Protein AF-A0A0D0IHZ1-F1 (afdb_monomer)

Nearest PDB structures (foldseek):
  3wo7-assembly1_A  TM=7.839E-01  e=5.180E-06  Halalkalibacterium halodurans C-125
  4ilo-assembly1_A  TM=3.227E-01  e=3.404E+00  Chlamydia trachomatis L2/434/Bu
  3na7-assembly1_A  TM=3.792E-01  e=9.942E+00  Helicobacter pylori NCTC 11638

Solvent-accessible surface area (backbone atoms only — not comparable to full-atom values): 12740 Å² total; per-residue (Å²): 132,55,75,67,54,62,72,37,42,68,56,29,36,50,46,32,44,46,31,49,51,37,34,50,52,43,36,72,76,70,42,56,80,43,33,22,63,38,53,53,51,10,51,52,47,36,50,50,53,52,52,60,71,39,43,69,56,52,54,53,31,52,55,35,52,51,49,51,62,72,44,45,69,61,51,47,52,56,51,60,77,48,60,92,60,80,50,69,67,54,52,52,51,50,50,51,52,53,52,48,50,31,56,76,67,74,35,56,86,65,46,76,53,46,62,58,68,59,45,50,61,53,52,50,27,48,49,52,49,55,51,33,18,60,68,76,36,58,52,94,57,70,38,40,63,68,56,21,53,25,52,62,64,10,35,49,96,82,21,51,34,66,42,25,38,54,56,16,58,75,68,68,34,61,57,37,36,49,51,48,50,51,50,45,51,50,51,41,50,54,50,51,52,50,51,48,57,65,66,66,61,89,61,51,80,71,49,65,71,33,73,66,44,48,52,52,57,51,45,66,64,49,50,51,56,56,45,60,54,44,43,54,76,39,32,64,75,111

pLDDT: mean 87.17, std 7.8, range [54.22, 97.38]

Structure (mmCIF, N/CA/C/O backbone):
data_AF-A0A0D0IHZ1-F1
#
_entry.id   AF-A0A0D0IHZ1-F1
#
loop_
_atom_site.group_PDB
_atom_site.id
_atom_site.type_symbol
_atom_site.label_atom_id
_atom_site.label_alt_id
_atom_site.label_comp_id
_atom_site.label_asym_id
_atom_site.label_entity_id
_atom_site.l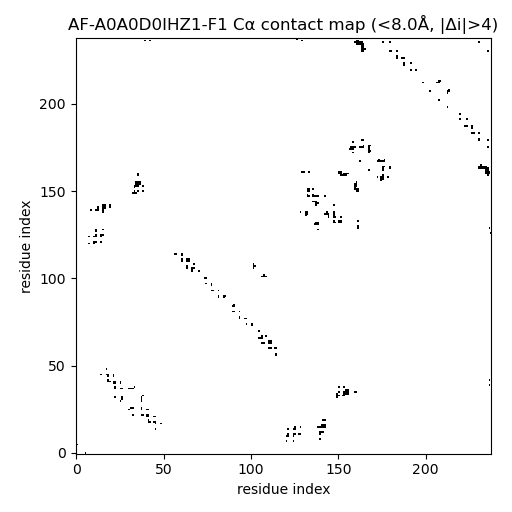abel_seq_id
_atom_site.pdbx_PDB_ins_code
_atom_site.Cartn_x
_atom_site.Cartn_y
_atom_site.Cartn_z
_atom_site.occupancy
_atom_site.B_iso_or_equiv
_atom_site.auth_seq_id
_atom_site.auth_comp_id
_atom_site.auth_asym_id
_atom_site.auth_atom_id
_atom_site.pdbx_PDB_model_num
ATOM 1 N N . MET A 1 1 ? 15.868 -17.714 3.503 1.00 57.38 1 MET A N 1
ATOM 2 C CA . MET A 1 1 ? 14.499 -17.159 3.462 1.00 57.38 1 MET A CA 1
ATOM 3 C C . MET A 1 1 ? 14.095 -16.811 4.876 1.00 57.38 1 MET A C 1
ATOM 5 O O . MET A 1 1 ? 14.183 -17.671 5.746 1.00 57.38 1 MET A O 1
ATOM 9 N N . ASN A 1 2 ? 13.725 -15.557 5.119 1.00 77.50 2 ASN A N 1
ATOM 10 C CA . ASN A 1 2 ? 13.264 -15.124 6.441 1.00 77.50 2 ASN A CA 1
ATOM 11 C C . ASN A 1 2 ? 11.831 -15.626 6.690 1.00 77.50 2 ASN A C 1
ATOM 13 O O . ASN A 1 2 ? 11.073 -15.797 5.740 1.00 77.50 2 ASN A O 1
ATOM 17 N N . PHE A 1 3 ? 11.427 -15.810 7.953 1.00 78.75 3 PHE A N 1
ATOM 18 C CA . PHE A 1 3 ? 10.080 -16.275 8.343 1.00 78.75 3 PHE A CA 1
ATOM 19 C C . PHE A 1 3 ? 8.936 -15.542 7.610 1.00 78.75 3 PHE A C 1
ATOM 21 O O . PHE A 1 3 ? 7.988 -16.162 7.128 1.00 78.75 3 PHE A O 1
ATOM 28 N N . PHE A 1 4 ? 9.068 -14.222 7.449 1.00 75.50 4 PHE A N 1
ATOM 29 C CA . PHE A 1 4 ? 8.122 -13.396 6.697 1.00 75.50 4 PHE A CA 1
ATOM 30 C C . PHE A 1 4 ? 8.073 -13.722 5.197 1.00 75.50 4 PHE A C 1
ATOM 32 O O . PHE A 1 4 ? 6.997 -13.702 4.609 1.00 75.50 4 PHE A O 1
ATOM 39 N N . GLU A 1 5 ? 9.204 -14.046 4.567 1.00 75.44 5 GLU A N 1
ATOM 40 C CA . GLU A 1 5 ? 9.231 -14.425 3.149 1.00 75.44 5 GLU A CA 1
ATOM 41 C C . GLU A 1 5 ? 8.547 -15.770 2.911 1.00 75.44 5 GLU A C 1
ATOM 43 O O . GLU A 1 5 ? 7.882 -15.935 1.891 1.00 75.44 5 GLU A O 1
ATOM 48 N N . THR A 1 6 ? 8.673 -16.703 3.857 1.00 82.50 6 THR A N 1
ATOM 49 C CA . THR A 1 6 ? 8.018 -18.015 3.788 1.00 82.50 6 THR A CA 1
ATOM 50 C C . THR A 1 6 ? 6.499 -17.881 3.888 1.00 82.50 6 THR A C 1
ATOM 52 O O . THR A 1 6 ? 5.778 -18.479 3.096 1.0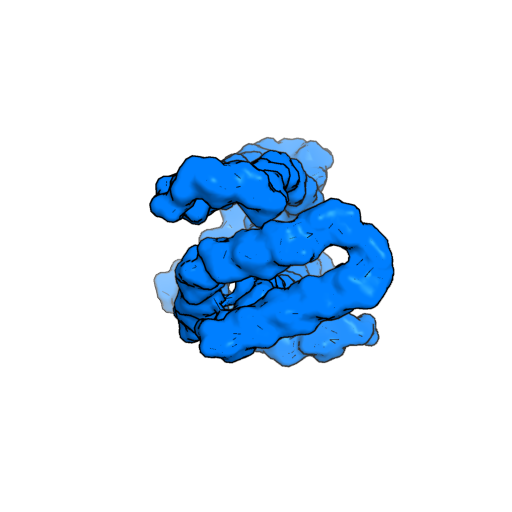0 82.50 6 THR A O 1
ATOM 55 N N . ILE A 1 7 ? 6.000 -17.043 4.806 1.00 88.12 7 ILE A N 1
ATOM 56 C CA . ILE A 1 7 ? 4.558 -16.766 4.940 1.00 88.12 7 ILE A CA 1
ATOM 57 C C . ILE A 1 7 ? 3.994 -16.086 3.691 1.00 88.12 7 ILE A C 1
ATOM 59 O O . ILE A 1 7 ? 2.888 -16.402 3.255 1.00 88.12 7 ILE A O 1
ATOM 63 N N . LEU A 1 8 ? 4.743 -15.147 3.112 1.00 89.62 8 LEU A N 1
ATOM 64 C CA . LEU A 1 8 ? 4.303 -14.407 1.931 1.00 89.62 8 LEU A CA 1
ATOM 65 C C . LEU A 1 8 ? 4.504 -15.185 0.628 1.00 89.62 8 LEU A C 1
ATOM 67 O O . LEU A 1 8 ? 4.039 -14.723 -0.408 1.00 89.62 8 LEU A O 1
ATOM 71 N N . TRP A 1 9 ? 5.166 -16.345 0.646 1.00 89.88 9 TRP A N 1
ATOM 72 C CA . TRP A 1 9 ? 5.517 -17.086 -0.566 1.00 89.88 9 TRP A CA 1
ATOM 73 C C . TRP A 1 9 ? 4.310 -17.383 -1.479 1.00 89.88 9 TRP A C 1
ATOM 75 O O . TRP A 1 9 ? 4.376 -17.009 -2.653 1.00 89.88 9 TRP A O 1
ATOM 85 N N . PRO A 1 10 ? 3.173 -17.928 -0.987 1.00 91.81 10 PRO A N 1
ATOM 86 C CA . PRO A 1 10 ? 2.022 -18.202 -1.852 1.00 91.81 10 PRO A CA 1
ATOM 87 C C . PRO A 1 10 ? 1.423 -16.920 -2.436 1.00 91.81 10 PRO A C 1
ATOM 89 O O . PRO A 1 10 ? 0.993 -16.875 -3.586 1.00 91.81 10 PRO A O 1
ATOM 92 N N . LEU A 1 11 ? 1.416 -15.852 -1.637 1.00 92.06 11 LEU A N 1
ATOM 93 C CA . LEU A 1 11 ? 0.847 -14.575 -2.033 1.00 92.06 11 LEU A CA 1
ATOM 94 C C . LEU A 1 11 ? 1.717 -13.859 -3.065 1.00 92.06 11 LEU A C 1
ATOM 96 O O . LEU A 1 11 ? 1.197 -13.290 -4.018 1.00 92.06 11 LEU A O 1
ATOM 100 N N . ARG A 1 12 ? 3.039 -13.932 -2.910 1.00 92.06 12 ARG A N 1
ATOM 101 C CA . ARG A 1 12 ? 4.008 -13.431 -3.885 1.00 92.06 12 ARG A CA 1
ATOM 102 C C . ARG A 1 12 ? 3.888 -14.156 -5.212 1.00 92.06 12 ARG A C 1
ATOM 104 O O . ARG A 1 12 ? 3.868 -13.494 -6.241 1.00 92.06 12 ARG A O 1
ATOM 111 N N . TRP A 1 13 ? 3.737 -15.478 -5.187 1.00 93.88 13 TRP A N 1
ATOM 112 C CA . TRP A 1 13 ? 3.522 -16.251 -6.405 1.00 93.88 13 TRP A CA 1
ATOM 113 C C . TRP A 1 13 ? 2.240 -15.804 -7.122 1.00 93.88 13 TRP A C 1
ATOM 115 O O . TRP A 1 13 ? 2.280 -15.516 -8.314 1.00 93.88 13 TRP A O 1
ATOM 125 N N . LEU A 1 14 ? 1.130 -15.633 -6.392 1.00 94.12 14 LEU A N 1
ATOM 126 C CA . LEU A 1 14 ? -0.122 -15.113 -6.959 1.00 94.12 14 LEU A CA 1
ATOM 127 C C . LEU A 1 14 ? 0.027 -13.697 -7.530 1.00 94.12 14 LEU A C 1
ATOM 129 O O . LEU A 1 14 ? -0.483 -13.417 -8.612 1.00 94.12 14 LEU A O 1
ATOM 133 N N . VAL A 1 15 ? 0.722 -12.810 -6.815 1.00 94.31 15 VAL A N 1
ATOM 134 C CA . VAL A 1 15 ? 0.988 -11.442 -7.277 1.00 94.31 15 VAL A CA 1
ATOM 135 C C . VAL A 1 15 ? 1.805 -11.454 -8.567 1.00 94.31 15 VAL A C 1
ATOM 137 O O . VAL A 1 15 ? 1.440 -10.746 -9.501 1.00 94.31 15 VAL A O 1
ATOM 140 N N . GLU A 1 16 ? 2.855 -12.274 -8.653 1.00 94.69 16 GLU A N 1
ATOM 141 C CA . GLU A 1 16 ? 3.646 -12.429 -9.879 1.00 94.69 16 GLU A CA 1
ATOM 142 C C . GLU A 1 16 ? 2.801 -12.969 -11.031 1.00 94.69 16 GLU A C 1
ATOM 144 O O . GLU A 1 16 ? 2.868 -12.427 -12.130 1.00 94.69 16 GLU A O 1
ATOM 149 N N . VAL A 1 17 ? 1.969 -13.986 -10.786 1.00 95.62 17 VAL A N 1
ATOM 150 C CA . VAL A 1 17 ? 1.083 -14.548 -11.814 1.00 95.62 17 VAL A CA 1
ATOM 151 C C . VAL A 1 17 ? 0.152 -13.477 -12.367 1.00 95.62 17 VAL A C 1
ATOM 153 O O . VAL A 1 17 ? 0.117 -13.260 -13.573 1.00 95.62 17 VAL A O 1
ATOM 156 N N . VAL A 1 18 ? -0.574 -12.771 -11.501 1.00 95.62 18 VAL A N 1
ATOM 157 C CA . VAL A 1 18 ? -1.524 -11.742 -11.942 1.00 95.62 18 VAL A CA 1
ATOM 158 C C . VAL A 1 18 ? -0.802 -10.592 -12.648 1.00 95.62 18 VAL A C 1
ATOM 160 O O . VAL A 1 18 ? -1.278 -10.126 -13.681 1.00 95.62 18 VAL A O 1
ATOM 163 N N . LEU A 1 19 ? 0.347 -10.152 -12.128 1.00 95.56 19 LEU A N 1
ATOM 164 C CA . LEU A 1 19 ? 1.132 -9.071 -12.724 1.00 95.56 19 LEU A CA 1
ATOM 165 C C . LEU A 1 19 ? 1.622 -9.436 -14.133 1.00 95.56 19 LEU A C 1
ATOM 167 O O . LEU A 1 19 ? 1.450 -8.649 -15.061 1.00 95.56 19 LEU A O 1
ATOM 171 N N . VAL A 1 20 ? 2.196 -10.631 -14.298 1.00 95.25 20 VAL A N 1
ATOM 172 C CA . VAL A 1 20 ? 2.722 -11.098 -15.588 1.00 95.25 20 VAL A CA 1
ATOM 173 C C . VAL A 1 20 ? 1.596 -11.377 -16.578 1.00 95.25 20 VAL A C 1
ATOM 175 O O . VAL A 1 20 ? 1.746 -11.048 -17.747 1.00 95.25 20 VAL A O 1
ATOM 178 N N . LEU A 1 21 ? 0.452 -11.908 -16.138 1.00 96.44 21 LEU A N 1
ATOM 179 C CA . LEU A 1 21 ? -0.705 -12.107 -17.018 1.00 96.44 21 LEU A CA 1
ATOM 180 C C . LEU A 1 21 ? -1.226 -10.784 -17.586 1.00 96.44 21 LEU A C 1
ATOM 182 O O . LEU A 1 21 ? -1.525 -10.710 -18.776 1.00 96.44 21 LEU A O 1
ATOM 186 N N . TRP A 1 22 ? -1.306 -9.731 -16.767 1.00 97.38 22 TRP A N 1
ATOM 187 C CA . TRP A 1 22 ? -1.665 -8.405 -17.270 1.00 97.38 22 TRP A CA 1
ATOM 188 C C . TRP A 1 22 ? -0.610 -7.851 -18.226 1.00 97.38 22 TRP A C 1
ATOM 190 O O . TRP A 1 22 ? -0.970 -7.327 -19.277 1.00 97.38 22 TRP A O 1
ATOM 200 N N . HIS A 1 23 ? 0.677 -8.013 -17.911 1.00 96.62 23 HIS A N 1
ATOM 201 C CA . HIS A 1 23 ? 1.763 -7.578 -18.795 1.00 96.62 23 HIS A CA 1
ATOM 202 C C . HIS A 1 23 ? 1.718 -8.299 -20.148 1.00 96.62 23 HIS A C 1
ATOM 204 O O . HIS A 1 23 ? 1.771 -7.659 -21.196 1.00 96.62 23 HIS A O 1
ATOM 210 N N . GLN A 1 24 ? 1.504 -9.614 -20.142 1.00 95.38 24 GLN A N 1
ATOM 211 C CA . GLN A 1 24 ? 1.312 -10.423 -21.346 1.00 95.38 24 GLN A CA 1
ATOM 212 C C . GLN A 1 24 ? 0.075 -9.996 -22.137 1.00 95.38 24 GLN A C 1
ATOM 214 O O . GLN A 1 24 ? 0.127 -9.916 -23.359 1.00 95.38 24 GLN A O 1
ATOM 219 N N . LEU A 1 25 ? -1.029 -9.679 -21.461 1.00 96.69 25 LEU A N 1
ATOM 220 C CA . LEU A 1 25 ? -2.236 -9.183 -22.118 1.00 96.69 25 LEU A CA 1
ATOM 221 C C . LEU A 1 25 ? -1.973 -7.844 -22.817 1.00 96.69 25 LEU A C 1
ATOM 223 O O . LEU A 1 25 ? -2.365 -7.669 -23.969 1.00 96.69 25 LEU A O 1
ATOM 227 N N . PHE A 1 26 ? -1.288 -6.913 -22.151 1.00 96.62 26 PHE A N 1
ATOM 228 C CA . PHE A 1 26 ? -0.970 -5.605 -22.723 1.00 96.62 26 PHE A CA 1
ATOM 229 C C . PHE A 1 26 ? 0.045 -5.689 -23.869 1.00 96.62 26 PHE A C 1
ATOM 231 O O . PHE A 1 26 ? -0.097 -5.005 -24.882 1.00 96.62 26 PHE A O 1
ATOM 238 N N . THR A 1 27 ? 1.034 -6.571 -23.765 1.00 94.75 27 THR A N 1
ATOM 239 C CA . THR A 1 27 ? 1.987 -6.805 -24.859 1.00 94.75 27 THR A CA 1
ATOM 240 C C . THR A 1 27 ? 1.332 -7.521 -26.041 1.00 94.75 27 THR A C 1
ATOM 242 O O . THR A 1 27 ? 1.591 -7.161 -27.187 1.00 94.75 27 THR A O 1
ATOM 245 N N . ALA A 1 28 ? 0.391 -8.441 -25.796 1.00 95.19 28 ALA A N 1
ATOM 246 C CA . ALA A 1 28 ? -0.378 -9.114 -26.845 1.00 95.19 28 ALA A CA 1
ATOM 247 C C . ALA A 1 28 ? -1.271 -8.161 -27.661 1.00 95.19 28 ALA A C 1
ATOM 249 O O . ALA A 1 28 ? -1.508 -8.416 -28.840 1.00 95.19 28 ALA A O 1
ATOM 250 N N . ILE A 1 29 ? -1.739 -7.053 -27.072 1.00 94.94 29 ILE A N 1
ATOM 251 C CA . ILE A 1 29 ? -2.483 -6.004 -27.799 1.00 94.94 29 ILE A CA 1
ATOM 252 C C . ILE A 1 29 ? -1.568 -4.958 -28.467 1.00 94.94 29 ILE A C 1
ATOM 254 O O . ILE A 1 29 ? -2.066 -3.961 -28.988 1.00 94.94 29 ILE A O 1
ATOM 258 N N . GLY A 1 30 ? -0.247 -5.174 -28.467 1.00 93.50 30 GLY A N 1
ATOM 259 C CA . GLY A 1 30 ? 0.729 -4.364 -29.202 1.00 93.50 30 GLY A CA 1
ATOM 260 C C . GLY A 1 30 ? 1.472 -3.307 -28.381 1.00 93.50 30 GLY A C 1
ATOM 261 O O . GLY A 1 30 ? 2.117 -2.441 -28.968 1.00 93.50 30 GLY A O 1
ATOM 262 N N . MET A 1 31 ? 1.394 -3.339 -27.046 1.00 94.81 31 MET A N 1
ATOM 263 C CA . MET A 1 31 ? 2.202 -2.444 -26.209 1.00 94.81 31 MET A CA 1
ATOM 264 C C . MET A 1 31 ? 3.657 -2.916 -26.107 1.00 94.81 31 MET A C 1
ATOM 266 O O . MET A 1 31 ? 3.938 -4.113 -26.114 1.00 94.81 31 MET A O 1
ATOM 270 N N . ASP A 1 32 ? 4.580 -1.965 -25.952 1.00 92.38 32 ASP A N 1
ATOM 271 C CA . ASP A 1 32 ? 6.004 -2.251 -25.767 1.00 92.38 32 ASP A CA 1
ATOM 272 C C . ASP A 1 32 ? 6.249 -3.089 -24.501 1.00 92.38 32 ASP A C 1
ATOM 274 O O . ASP A 1 32 ? 5.768 -2.758 -23.411 1.00 92.38 32 ASP A O 1
ATOM 278 N N . THR A 1 33 ? 7.022 -4.167 -24.632 1.00 88.81 33 THR A N 1
ATOM 279 C CA . THR A 1 33 ? 7.338 -5.085 -23.533 1.00 88.81 33 THR A CA 1
ATOM 280 C C . THR A 1 33 ? 8.158 -4.397 -22.450 1.00 88.81 33 THR A C 1
ATOM 282 O O . THR A 1 33 ? 7.925 -4.672 -21.272 1.00 88.81 33 THR A O 1
ATOM 285 N N . ALA A 1 34 ? 9.067 -3.490 -22.821 1.00 89.81 34 ALA A N 1
ATOM 286 C CA . ALA A 1 34 ? 9.876 -2.677 -21.906 1.00 89.81 34 ALA A CA 1
ATOM 287 C C . ALA A 1 34 ? 9.215 -1.334 -21.542 1.00 89.81 34 ALA A C 1
ATOM 289 O O . ALA A 1 34 ? 9.760 -0.548 -20.764 1.00 89.81 34 ALA A O 1
ATOM 290 N N . GLY A 1 35 ? 8.015 -1.070 -22.061 1.00 91.94 35 GLY A N 1
ATOM 291 C CA . GLY A 1 35 ? 7.327 0.197 -21.876 1.00 91.94 35 GLY A CA 1
ATOM 292 C C . GLY A 1 35 ? 6.890 0.403 -20.426 1.00 91.94 35 GLY A C 1
ATOM 293 O O . GLY A 1 35 ? 6.214 -0.442 -19.834 1.00 91.94 35 GLY A O 1
ATOM 294 N N . GLY A 1 36 ? 7.191 1.573 -19.852 1.00 92.00 36 GLY A N 1
ATOM 295 C CA . GLY A 1 36 ? 6.715 1.915 -18.506 1.00 92.00 36 GLY A CA 1
ATOM 296 C C . GLY A 1 36 ? 5.194 1.955 -18.399 1.00 92.00 36 GLY A C 1
ATOM 297 O O . GLY A 1 36 ? 4.647 1.553 -17.376 1.00 92.00 36 GLY A O 1
ATOM 298 N N . ALA A 1 37 ? 4.496 2.345 -19.468 1.00 93.69 37 ALA A N 1
ATOM 299 C CA . ALA A 1 37 ? 3.035 2.298 -19.517 1.00 93.69 37 ALA A CA 1
ATOM 300 C C . ALA A 1 37 ? 2.499 0.865 -19.357 1.00 93.69 37 ALA A C 1
ATOM 302 O O . ALA A 1 37 ? 1.546 0.653 -18.612 1.00 93.69 37 ALA A O 1
ATOM 303 N N . THR A 1 38 ? 3.137 -0.120 -19.993 1.00 95.75 38 THR A N 1
ATOM 304 C CA . THR A 1 38 ? 2.769 -1.541 -19.907 1.00 95.75 38 THR A CA 1
ATOM 305 C C . THR A 1 38 ? 2.883 -2.045 -18.472 1.00 95.75 38 THR A C 1
ATOM 307 O O . THR A 1 38 ? 1.946 -2.643 -17.940 1.00 95.75 38 THR A O 1
ATOM 310 N N . TRP A 1 39 ? 3.992 -1.737 -17.796 1.00 95.31 39 TRP A N 1
ATOM 311 C CA . TRP A 1 39 ? 4.199 -2.108 -16.394 1.00 95.31 39 TRP A CA 1
ATOM 312 C C . TRP A 1 39 ? 3.243 -1.389 -15.438 1.00 95.31 39 TRP A C 1
ATOM 314 O O . TRP A 1 39 ? 2.653 -2.036 -14.574 1.00 95.31 39 TRP A O 1
ATOM 324 N N . VAL A 1 40 ? 3.016 -0.085 -15.619 1.00 94.31 40 VAL A N 1
ATOM 325 C CA . VAL A 1 40 ? 2.065 0.684 -14.797 1.00 94.31 40 VAL A CA 1
ATOM 326 C C . VAL A 1 40 ? 0.639 0.158 -14.958 1.00 94.31 40 VAL A C 1
ATOM 328 O O . VAL A 1 40 ? -0.043 -0.074 -13.959 1.00 94.31 40 VAL A O 1
ATOM 331 N N . LEU A 1 41 ? 0.192 -0.107 -16.188 1.00 95.44 41 LEU A N 1
ATOM 332 C CA . LEU A 1 41 ? -1.123 -0.701 -16.434 1.00 95.44 41 LEU A CA 1
ATOM 333 C C . LEU A 1 41 ? -1.231 -2.113 -15.850 1.00 95.44 41 LEU A C 1
ATOM 335 O O . LEU A 1 41 ? -2.282 -2.468 -15.318 1.00 95.44 41 LEU A O 1
ATOM 339 N N . SER A 1 42 ? -0.148 -2.891 -15.866 1.00 96.06 42 SER A N 1
ATOM 340 C CA . SER A 1 42 ? -0.115 -4.222 -15.244 1.00 96.06 42 SER A CA 1
ATOM 341 C C . SER A 1 42 ? -0.285 -4.156 -13.727 1.00 96.06 42 SER A C 1
ATOM 343 O O . SER A 1 42 ? -1.043 -4.937 -13.147 1.00 96.06 42 SER A O 1
ATOM 345 N N . ILE A 1 43 ? 0.357 -3.182 -13.078 1.00 94.38 43 ILE A N 1
ATOM 346 C CA . ILE A 1 43 ? 0.204 -2.929 -11.640 1.00 94.38 43 ILE A CA 1
ATOM 347 C C . ILE A 1 43 ? -1.225 -2.460 -11.329 1.00 94.38 43 ILE A C 1
ATOM 349 O O . ILE A 1 43 ? -1.840 -2.957 -10.384 1.00 94.38 43 ILE A O 1
ATOM 353 N N . ILE A 1 44 ? -1.801 -1.573 -12.147 1.00 95.19 44 ILE A N 1
ATOM 354 C CA . ILE A 1 44 ? -3.208 -1.158 -12.015 1.00 95.19 44 ILE A CA 1
ATOM 355 C C . ILE A 1 44 ? -4.147 -2.366 -12.166 1.00 95.19 44 ILE A C 1
ATOM 357 O O . ILE A 1 44 ? -5.065 -2.534 -11.361 1.00 95.19 44 ILE A O 1
ATOM 361 N N . GLY A 1 45 ? -3.898 -3.244 -13.139 1.00 96.50 45 GLY A N 1
ATOM 362 C CA . GLY A 1 45 ? -4.651 -4.482 -13.342 1.00 96.50 45 GLY A CA 1
ATOM 363 C C . GLY A 1 45 ? -4.597 -5.407 -12.123 1.00 96.50 45 GLY A C 1
ATOM 364 O O . GLY A 1 45 ? -5.634 -5.890 -11.660 1.00 96.50 45 GLY A O 1
ATOM 365 N N . LEU A 1 46 ? -3.412 -5.590 -11.533 1.00 95.06 46 LEU A N 1
ATOM 366 C CA . LEU A 1 46 ? -3.248 -6.314 -10.270 1.00 95.06 46 LEU A CA 1
ATOM 367 C C . LEU A 1 46 ? -4.087 -5.685 -9.148 1.00 95.06 46 LEU A C 1
ATOM 369 O O . LEU A 1 46 ? -4.793 -6.402 -8.433 1.00 95.06 46 LEU A O 1
ATOM 373 N N . VAL A 1 47 ? -4.051 -4.356 -9.003 1.00 93.38 47 VAL A N 1
ATOM 374 C CA . VAL A 1 47 ? -4.855 -3.643 -7.998 1.00 93.38 47 VAL A CA 1
ATOM 375 C C . VAL A 1 47 ? -6.347 -3.889 -8.220 1.00 93.38 47 VAL A C 1
ATOM 377 O O . VAL A 1 47 ? -7.055 -4.164 -7.251 1.00 93.38 47 VAL A O 1
ATOM 380 N N . ILE A 1 48 ? -6.833 -3.851 -9.463 1.00 95.50 48 ILE A N 1
ATOM 381 C CA . ILE A 1 48 ? -8.242 -4.124 -9.792 1.00 95.50 48 ILE A CA 1
ATOM 382 C C . ILE A 1 48 ? -8.630 -5.554 -9.400 1.00 95.50 48 ILE A C 1
ATOM 384 O O . ILE A 1 48 ? -9.668 -5.743 -8.759 1.00 95.50 48 ILE A O 1
ATOM 388 N N . VAL A 1 49 ? -7.802 -6.551 -9.722 1.00 95.50 49 VAL A N 1
ATOM 389 C CA . VAL A 1 49 ? -8.054 -7.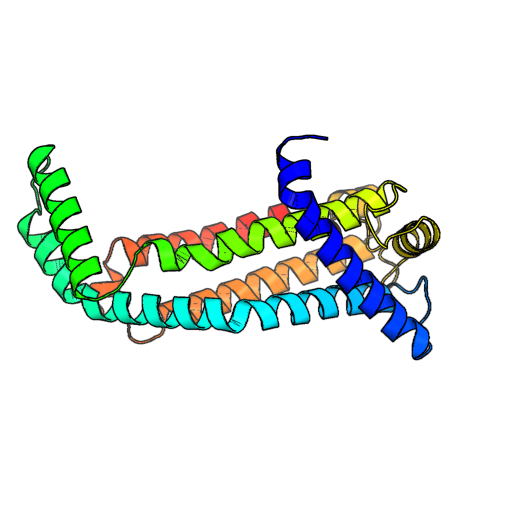961 -9.370 1.00 95.50 49 VAL A CA 1
ATOM 390 C C . VAL A 1 49 ? -8.125 -8.136 -7.854 1.00 95.50 49 VAL A C 1
ATOM 392 O O . VAL A 1 49 ? -9.101 -8.685 -7.336 1.00 95.50 49 VAL A O 1
ATOM 395 N N . VAL A 1 50 ? -7.138 -7.605 -7.128 1.00 91.88 50 VAL A N 1
ATOM 396 C CA . VAL A 1 50 ? -7.100 -7.668 -5.661 1.00 91.88 50 VAL A CA 1
ATOM 397 C C . VAL A 1 50 ? -8.318 -6.973 -5.058 1.00 91.88 50 VAL A C 1
ATOM 399 O O . VAL A 1 50 ? -9.006 -7.548 -4.215 1.00 91.88 50 VAL A O 1
ATOM 402 N N . ARG A 1 51 ? -8.627 -5.747 -5.495 1.00 90.44 51 ARG A N 1
ATOM 403 C CA . ARG A 1 51 ? -9.772 -4.985 -4.979 1.00 90.44 51 ARG A CA 1
ATOM 404 C C . ARG A 1 51 ? -11.082 -5.713 -5.232 1.00 90.44 51 ARG A C 1
ATOM 406 O O . ARG A 1 51 ? -11.895 -5.781 -4.315 1.00 90.44 51 ARG A O 1
ATOM 413 N N . SER A 1 52 ? -11.247 -6.301 -6.413 1.00 94.81 52 SER A N 1
ATOM 414 C CA . SER A 1 52 ? -12.432 -7.083 -6.774 1.00 94.81 52 SER A CA 1
ATOM 415 C C . SER A 1 52 ? -12.594 -8.311 -5.877 1.00 94.81 52 SER A C 1
ATOM 417 O O . SER A 1 52 ? -13.677 -8.541 -5.338 1.00 94.81 52 SER A O 1
ATOM 419 N N . ALA A 1 53 ? -11.507 -9.043 -5.620 1.00 92.44 53 ALA A N 1
ATOM 420 C CA . ALA A 1 53 ? -11.513 -10.187 -4.708 1.00 92.44 53 ALA A CA 1
ATOM 421 C C . ALA A 1 53 ? -11.836 -9.795 -3.251 1.00 92.44 53 ALA A C 1
ATOM 423 O O . ALA A 1 53 ? -12.437 -10.577 -2.511 1.00 92.44 53 ALA A O 1
ATOM 424 N N . LEU A 1 54 ? -11.476 -8.575 -2.835 1.00 90.88 54 LEU A N 1
ATOM 425 C CA . LEU A 1 54 ? -11.735 -8.063 -1.487 1.00 90.88 54 LEU A CA 1
ATOM 426 C C . LEU A 1 54 ? -13.125 -7.434 -1.303 1.00 90.88 54 LEU A C 1
ATOM 428 O O . LEU A 1 54 ? -13.533 -7.251 -0.155 1.00 90.88 54 LEU A O 1
ATOM 432 N N . ILE A 1 55 ? -13.895 -7.180 -2.371 1.00 92.44 55 ILE A N 1
ATOM 433 C CA . ILE A 1 55 ? -15.273 -6.648 -2.296 1.00 92.44 55 ILE A CA 1
ATOM 434 C C . ILE A 1 55 ? -16.137 -7.353 -1.232 1.00 92.44 55 ILE A C 1
ATOM 436 O O . ILE A 1 55 ? -16.693 -6.650 -0.382 1.00 92.44 55 ILE A O 1
ATOM 440 N N . PRO A 1 56 ? -16.269 -8.698 -1.188 1.00 91.38 56 PRO A N 1
ATOM 441 C CA . PRO A 1 56 ? -17.107 -9.357 -0.182 1.00 91.38 56 PRO A CA 1
ATOM 442 C C . PRO A 1 56 ? -16.644 -9.077 1.254 1.00 91.38 56 PRO A C 1
ATOM 444 O O . PRO A 1 56 ? -17.473 -8.926 2.158 1.00 91.38 56 PRO A O 1
ATOM 447 N N . VAL A 1 57 ? -15.331 -8.968 1.473 1.00 90.62 57 VAL A N 1
ATOM 448 C CA . VAL A 1 57 ? -14.753 -8.623 2.777 1.00 90.62 57 VAL A CA 1
ATOM 449 C C . VAL A 1 57 ? -15.068 -7.171 3.127 1.00 90.62 57 VAL A C 1
ATOM 451 O O . VAL A 1 57 ? -15.560 -6.905 4.225 1.00 90.62 57 VAL A O 1
ATOM 454 N N . THR A 1 58 ? -14.870 -6.240 2.193 1.00 88.12 58 THR A N 1
ATOM 455 C CA . THR A 1 58 ? -15.189 -4.818 2.375 1.00 88.12 58 THR A CA 1
ATOM 456 C C . THR A 1 58 ? -16.679 -4.605 2.650 1.00 88.12 58 THR A C 1
ATOM 458 O O . THR A 1 58 ? -17.038 -3.848 3.548 1.00 88.12 58 THR A O 1
ATOM 461 N N . VAL A 1 59 ? -17.574 -5.330 1.974 1.00 89.75 59 VAL A N 1
ATOM 462 C CA . VAL A 1 59 ? -19.022 -5.272 2.245 1.00 89.75 59 VAL A CA 1
ATOM 463 C C . VAL A 1 59 ? -19.340 -5.737 3.670 1.00 89.75 59 VAL A C 1
ATOM 465 O O . VAL A 1 59 ? -20.128 -5.093 4.370 1.00 89.75 59 VAL A O 1
ATOM 468 N N . ARG A 1 60 ? -18.724 -6.832 4.140 1.00 87.88 60 ARG A N 1
ATOM 469 C CA . ARG A 1 60 ? -18.880 -7.298 5.532 1.00 87.88 60 ARG A CA 1
ATOM 470 C C . ARG A 1 60 ? -18.344 -6.272 6.531 1.00 87.88 60 ARG A C 1
ATOM 472 O O . ARG A 1 60 ? -19.001 -6.014 7.541 1.00 87.88 60 ARG A O 1
ATOM 479 N N . GLN A 1 61 ? -17.205 -5.653 6.230 1.00 86.06 61 GLN A N 1
ATOM 480 C CA . GLN A 1 61 ? -16.624 -4.592 7.047 1.00 86.06 61 GLN A CA 1
ATOM 481 C C . GLN A 1 61 ? -17.569 -3.389 7.155 1.00 86.06 61 GLN A C 1
ATOM 483 O O . GLN A 1 61 ? -17.864 -2.957 8.268 1.00 86.06 61 GLN A O 1
ATOM 488 N N . ILE A 1 62 ? -18.087 -2.878 6.033 1.00 84.81 62 ILE A N 1
ATOM 489 C CA . ILE A 1 62 ? -19.005 -1.727 6.012 1.00 84.81 62 ILE A CA 1
ATOM 490 C C . ILE A 1 62 ? -20.265 -2.032 6.831 1.00 84.81 62 ILE A C 1
ATOM 492 O O . ILE A 1 62 ? -20.693 -1.207 7.640 1.00 84.81 62 ILE A O 1
ATOM 496 N N . LYS A 1 63 ? -20.836 -3.239 6.695 1.00 86.12 63 LYS A N 1
ATOM 497 C CA . LYS A 1 63 ? -21.983 -3.670 7.515 1.00 86.12 63 LYS A CA 1
ATOM 498 C C . LYS A 1 63 ? -21.651 -3.670 9.012 1.00 86.12 63 LYS A C 1
ATOM 500 O O . LYS A 1 63 ? -22.461 -3.195 9.805 1.00 86.12 63 LYS A O 1
ATOM 505 N N . SER A 1 64 ? -20.472 -4.162 9.402 1.00 85.94 64 SER A N 1
ATOM 506 C CA . SER A 1 64 ? -20.035 -4.146 10.806 1.00 85.94 64 SER A CA 1
ATOM 507 C C . SER A 1 64 ? -19.809 -2.726 11.333 1.00 85.94 64 SER A C 1
ATOM 509 O O . SER A 1 64 ? -20.189 -2.434 12.466 1.00 85.94 64 SER A O 1
ATOM 511 N N . GLN A 1 65 ? -19.227 -1.837 10.523 1.00 82.31 65 GLN A N 1
ATOM 512 C CA . GLN A 1 65 ? -19.037 -0.428 10.882 1.00 82.31 65 GLN A CA 1
ATOM 513 C C . GLN A 1 65 ? -20.374 0.293 11.064 1.00 82.31 65 GLN A C 1
ATOM 515 O O . GLN A 1 65 ? -20.526 1.057 12.012 1.00 82.31 65 GLN A O 1
ATOM 520 N N . ARG A 1 66 ? -21.373 0.008 10.219 1.00 82.50 66 ARG A N 1
ATOM 521 C CA . ARG A 1 66 ? -22.716 0.579 10.376 1.00 82.50 66 ARG A CA 1
ATOM 522 C C . ARG A 1 66 ? -23.364 0.164 11.695 1.00 82.50 66 ARG A C 1
ATOM 524 O O . ARG A 1 66 ? -23.751 1.035 12.463 1.00 82.50 66 ARG A O 1
ATOM 531 N N . ARG A 1 67 ? -23.345 -1.133 12.023 1.00 84.19 67 ARG A N 1
ATOM 532 C CA . ARG A 1 67 ? -23.825 -1.624 13.330 1.00 84.19 67 ARG A CA 1
ATOM 533 C C . ARG A 1 67 ? -23.082 -0.982 14.499 1.00 84.19 67 ARG A C 1
ATOM 535 O O . ARG A 1 67 ? -23.679 -0.727 15.533 1.00 84.19 67 ARG A O 1
ATOM 542 N N . MET A 1 68 ? -21.781 -0.714 14.346 1.00 82.12 68 MET A N 1
ATOM 543 C CA . MET A 1 68 ? -20.984 -0.023 15.365 1.00 82.12 68 MET A CA 1
ATOM 544 C C . MET A 1 68 ? -21.484 1.406 15.621 1.00 82.12 68 MET A C 1
ATOM 546 O O . MET A 1 68 ? -21.473 1.861 16.763 1.00 82.12 68 MET A O 1
ATOM 550 N N . MET A 1 69 ? -21.935 2.109 14.578 1.00 79.00 69 MET A N 1
ATOM 551 C CA . MET A 1 69 ? -22.566 3.424 14.728 1.00 79.00 69 MET A CA 1
ATOM 552 C C . MET A 1 69 ? -23.916 3.311 15.446 1.00 79.00 69 MET A C 1
ATOM 554 O O . MET A 1 69 ? -24.178 4.095 16.355 1.00 79.00 69 MET A O 1
ATOM 558 N N . ASP A 1 70 ? -24.715 2.293 15.114 1.00 82.81 70 ASP A N 1
ATOM 559 C CA . ASP A 1 70 ? -26.043 2.080 15.706 1.00 82.81 70 ASP A CA 1
ATOM 560 C C . ASP A 1 70 ? -25.985 1.794 17.222 1.00 82.81 70 ASP A C 1
ATOM 562 O O . ASP A 1 70 ? -26.861 2.225 17.969 1.00 82.81 70 ASP A O 1
ATOM 566 N N . ILE A 1 71 ? -24.930 1.122 17.708 1.00 85.88 71 ILE A N 1
ATOM 567 C CA . ILE A 1 71 ? -24.770 0.785 19.139 1.00 85.88 71 ILE A CA 1
ATOM 568 C C . ILE A 1 71 ? -24.101 1.876 19.985 1.00 85.88 71 ILE A C 1
ATOM 570 O O . ILE A 1 71 ? -23.995 1.724 21.206 1.00 85.88 71 ILE A O 1
ATOM 574 N N . GLN A 1 72 ? -23.634 2.975 19.381 1.00 81.38 72 GLN A N 1
ATOM 575 C CA . GLN A 1 72 ? -23.022 4.081 20.126 1.00 81.38 72 GLN A CA 1
ATOM 576 C C . GLN A 1 72 ? -23.843 4.584 21.333 1.00 81.38 72 GLN A C 1
ATOM 578 O O . GLN A 1 72 ? -23.230 4.812 22.381 1.00 81.38 72 GLN A O 1
ATOM 583 N N . PRO A 1 73 ? -25.181 4.758 21.270 1.00 82.94 73 PRO A N 1
ATOM 584 C CA . PRO A 1 73 ? -25.956 5.199 22.432 1.00 82.94 73 PRO A CA 1
ATOM 585 C C . PRO A 1 73 ? -25.918 4.196 23.593 1.00 82.94 73 PRO A C 1
ATOM 587 O O . PRO A 1 73 ? -25.796 4.600 24.749 1.00 82.94 73 PRO A O 1
ATOM 590 N N . GLU A 1 74 ? -25.968 2.891 23.319 1.00 86.44 74 GLU A N 1
ATOM 591 C CA . GLU A 1 74 ? -25.848 1.858 24.358 1.00 86.44 74 GLU A CA 1
ATOM 592 C C . GLU A 1 74 ? -24.429 1.804 24.930 1.00 86.44 74 GLU A C 1
ATOM 594 O O . GLU A 1 74 ? -24.253 1.705 26.147 1.00 86.44 74 GLU A O 1
ATOM 599 N N . MET A 1 75 ? -23.416 1.982 24.079 1.00 85.81 75 MET A N 1
ATOM 600 C CA . MET A 1 75 ? -22.021 2.070 24.508 1.00 85.81 75 MET A CA 1
ATOM 601 C C . MET A 1 75 ? -21.803 3.218 25.499 1.00 85.81 75 MET A C 1
ATOM 603 O O . MET A 1 75 ? -21.098 3.064 26.497 1.00 85.81 75 MET A O 1
ATOM 607 N N . LYS A 1 76 ? -22.448 4.368 25.270 1.00 80.69 76 LYS A N 1
ATOM 608 C CA . LYS A 1 76 ? -22.400 5.508 26.196 1.00 80.69 76 LYS A CA 1
ATOM 609 C C . LYS A 1 76 ? -23.031 5.186 27.550 1.00 80.69 76 LYS A C 1
ATOM 611 O O . LYS A 1 76 ? -22.496 5.622 28.564 1.00 80.69 76 LYS A O 1
ATOM 616 N N . LYS A 1 77 ? -24.122 4.410 27.598 1.00 88.62 77 LYS A N 1
ATOM 617 C CA . LYS A 1 77 ? -24.744 3.984 28.869 1.00 88.62 77 LYS A CA 1
ATOM 618 C C . LYS A 1 77 ? -23.782 3.130 29.694 1.00 88.62 77 LYS A C 1
ATOM 620 O O . LYS A 1 77 ? -23.622 3.381 30.888 1.00 88.62 77 LYS A O 1
ATOM 625 N N . VAL A 1 78 ? -23.084 2.191 29.048 1.00 88.19 78 VAL A N 1
ATOM 626 C CA . VAL A 1 78 ? -22.017 1.404 29.691 1.00 88.19 78 VAL A CA 1
ATOM 627 C C . VAL A 1 78 ? -20.906 2.338 30.179 1.00 88.19 78 VAL A C 1
ATOM 629 O O . VAL A 1 78 ? -20.517 2.279 31.342 1.00 88.19 78 VAL A O 1
ATOM 632 N N . GLN A 1 79 ? -20.445 3.278 29.350 1.00 85.50 79 GLN A N 1
ATOM 633 C CA . GLN A 1 79 ? -19.408 4.236 29.755 1.00 85.50 79 GLN A CA 1
ATOM 634 C C . GLN A 1 79 ? -19.818 5.116 30.944 1.00 85.50 79 GLN A C 1
ATOM 636 O O . GLN A 1 79 ? -19.008 5.343 31.842 1.00 85.50 79 GLN A O 1
ATOM 641 N N . ALA A 1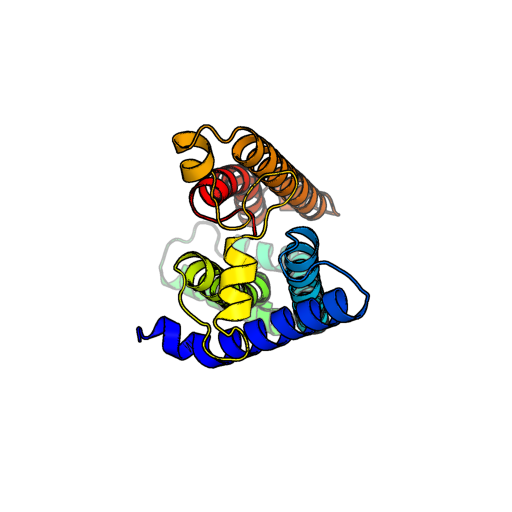 80 ? -21.069 5.576 30.984 1.00 88.06 80 ALA A N 1
ATOM 642 C CA . ALA A 1 80 ? -21.608 6.369 32.083 1.00 88.06 80 ALA A CA 1
ATOM 643 C C . ALA A 1 80 ? -21.692 5.562 33.390 1.00 88.06 80 ALA A C 1
ATOM 645 O O . ALA A 1 80 ? -21.306 6.076 34.438 1.00 88.06 80 ALA A O 1
ATOM 646 N N . LYS A 1 81 ? -22.102 4.285 33.326 1.00 89.88 81 LYS A N 1
ATOM 647 C CA . LYS A 1 81 ? -22.199 3.373 34.485 1.00 89.88 81 LYS A CA 1
ATOM 648 C C . LYS A 1 81 ? -20.864 3.175 35.220 1.00 89.88 81 LYS A C 1
ATOM 650 O O . LYS A 1 81 ? -20.847 2.973 36.437 1.00 89.88 81 LYS A O 1
ATOM 655 N N . TYR A 1 82 ? -19.750 3.235 34.492 1.00 88.69 82 TYR A N 1
ATOM 656 C CA . TYR A 1 82 ? -18.397 3.060 35.035 1.00 88.69 82 TYR A CA 1
ATOM 657 C C . TYR A 1 82 ? -17.590 4.365 35.111 1.00 88.69 82 TYR A C 1
ATOM 659 O O . TYR A 1 82 ? -16.409 4.344 35.460 1.00 88.69 82 TYR A O 1
ATOM 667 N N . LYS A 1 83 ? -18.202 5.517 34.814 1.00 86.00 83 LYS A N 1
ATOM 668 C CA . LYS A 1 83 ? -17.513 6.811 34.825 1.00 86.00 83 LYS A CA 1
ATOM 669 C C . LYS A 1 83 ? -16.963 7.113 36.224 1.00 86.00 83 LYS A C 1
ATOM 671 O O . LYS A 1 83 ? -17.677 7.019 37.214 1.00 86.00 83 LYS A O 1
ATOM 676 N N . GLY A 1 84 ? -15.685 7.485 36.296 1.00 83.88 84 GLY A N 1
ATOM 677 C CA . GLY A 1 84 ? -15.003 7.812 37.554 1.00 83.88 84 GLY A CA 1
ATOM 678 C C . GLY A 1 84 ? -14.465 6.605 38.334 1.00 83.88 84 GLY A C 1
ATOM 679 O O . GLY A 1 84 ? -13.669 6.805 39.248 1.00 83.88 84 GLY A O 1
ATOM 680 N N . LYS A 1 85 ? -14.810 5.369 37.945 1.00 87.94 85 LYS A N 1
ATOM 681 C CA . LYS A 1 85 ? -14.272 4.147 38.556 1.00 87.94 85 LYS A CA 1
ATOM 682 C C . LYS A 1 85 ? -12.923 3.800 37.926 1.00 87.94 85 LYS A C 1
ATOM 684 O O . LYS A 1 85 ? -12.820 3.664 36.706 1.00 87.94 85 LYS A O 1
ATOM 689 N N . LYS A 1 86 ? -11.874 3.710 38.745 1.00 82.50 86 LYS A N 1
ATOM 690 C CA . LYS A 1 86 ? -10.491 3.446 38.297 1.00 82.50 86 LYS A CA 1
ATOM 691 C C . LYS A 1 86 ? -9.941 2.103 38.779 1.00 82.50 86 LYS A C 1
ATOM 693 O O . LYS A 1 86 ? -8.848 1.726 38.367 1.00 82.50 86 LYS A O 1
ATOM 698 N N . ASP A 1 87 ? -10.680 1.394 39.624 1.00 91.75 87 ASP A N 1
ATOM 699 C CA . ASP A 1 87 ? -10.313 0.072 40.116 1.00 91.75 87 ASP A CA 1
ATOM 700 C C . ASP A 1 87 ? -10.278 -0.961 38.979 1.00 91.75 87 ASP A C 1
ATOM 702 O O . ASP A 1 87 ? -11.037 -0.886 38.007 1.00 91.75 87 ASP A O 1
ATOM 706 N N . GLN A 1 88 ? -9.369 -1.932 39.095 1.00 89.94 88 GLN A N 1
ATOM 707 C CA . GLN A 1 88 ? -9.160 -2.960 38.074 1.00 89.94 88 GLN A CA 1
ATOM 708 C C . GLN A 1 88 ? -10.445 -3.753 37.793 1.00 89.94 88 GLN A C 1
ATOM 710 O O . GLN A 1 88 ? -10.793 -3.958 36.630 1.00 89.94 88 GLN A O 1
ATOM 715 N N . PHE A 1 89 ? -11.195 -4.105 38.840 1.00 91.44 89 PHE A N 1
ATOM 716 C CA . PHE A 1 89 ? -12.457 -4.837 38.726 1.00 91.44 89 PHE A CA 1
ATOM 717 C C . PHE A 1 89 ? -13.499 -4.083 37.891 1.00 91.44 89 PHE A C 1
ATOM 719 O O . PHE A 1 89 ? -14.117 -4.670 37.003 1.00 91.44 89 PHE A O 1
ATOM 726 N N . SER A 1 90 ? -13.661 -2.775 38.101 1.00 88.88 90 SER A N 1
ATOM 727 C CA . SER A 1 90 ? -14.571 -1.945 37.305 1.00 88.88 90 SER A CA 1
ATOM 728 C C . SER A 1 90 ? -14.140 -1.831 35.846 1.00 88.88 90 SER A C 1
ATOM 730 O O . SER A 1 90 ? -14.999 -1.835 34.963 1.00 88.88 90 SER A O 1
ATOM 732 N N . ARG A 1 91 ? -12.832 -1.770 35.560 1.00 86.38 91 ARG A N 1
ATOM 733 C CA . ARG A 1 91 ? -12.326 -1.751 34.173 1.00 86.38 91 ARG A CA 1
ATOM 734 C C . ARG A 1 91 ? -12.576 -3.084 33.468 1.00 86.38 91 ARG A C 1
ATOM 736 O O . ARG A 1 91 ? -12.994 -3.093 32.310 1.00 86.38 91 ARG A O 1
ATOM 743 N N . GLU A 1 92 ? -12.376 -4.200 34.163 1.00 91.44 92 GLU A N 1
ATOM 744 C CA . GLU A 1 92 ? -12.679 -5.533 33.635 1.00 91.44 92 GLU A CA 1
ATOM 745 C C . GLU A 1 92 ? -14.181 -5.727 33.409 1.00 91.44 92 GLU A C 1
ATOM 747 O O . GLU A 1 92 ? -14.584 -6.200 32.343 1.00 91.44 92 GLU A O 1
ATOM 752 N N . ALA A 1 93 ? -15.020 -5.303 34.357 1.00 91.69 93 ALA A N 1
ATOM 753 C CA . ALA A 1 93 ? -16.474 -5.356 34.224 1.00 91.69 93 ALA A CA 1
ATOM 754 C C . ALA A 1 93 ? -16.964 -4.511 33.037 1.00 91.69 93 ALA A C 1
ATOM 756 O O . ALA A 1 93 ? -17.748 -4.992 32.219 1.00 91.69 93 ALA A O 1
ATOM 757 N N . MET A 1 94 ? -16.431 -3.295 32.881 1.00 90.19 94 MET A N 1
ATOM 758 C CA . MET A 1 94 ? -16.717 -2.428 31.737 1.00 90.19 94 MET A CA 1
ATOM 759 C C . MET A 1 94 ? -16.322 -3.087 30.408 1.00 90.19 94 MET A C 1
ATOM 761 O O . MET A 1 94 ? -17.095 -3.048 29.450 1.00 90.19 94 MET A O 1
ATOM 765 N N . SER A 1 95 ? -15.140 -3.709 30.342 1.00 88.06 95 SER A N 1
ATOM 766 C CA . SER A 1 95 ? -14.669 -4.424 29.149 1.00 88.06 95 SER A CA 1
ATOM 767 C C . SER A 1 95 ? -15.582 -5.606 28.799 1.00 88.06 95 SER A C 1
ATOM 769 O O . SER A 1 95 ? -15.994 -5.755 27.646 1.00 88.06 95 SER A O 1
ATOM 771 N N . ARG A 1 96 ? -15.989 -6.402 29.799 1.00 92.00 96 ARG A N 1
ATOM 772 C CA . ARG A 1 96 ? -16.917 -7.531 29.614 1.00 92.00 96 ARG A CA 1
ATOM 773 C C . ARG A 1 96 ? -18.298 -7.075 29.147 1.00 92.00 96 ARG A C 1
ATOM 775 O O . ARG A 1 96 ? -18.818 -7.657 28.198 1.00 92.00 96 ARG A O 1
ATOM 782 N N . GLU A 1 97 ? -18.872 -6.030 29.749 1.00 92.50 97 GLU A N 1
ATOM 783 C CA . GLU A 1 97 ? -20.164 -5.470 29.314 1.00 92.50 97 GLU A CA 1
ATOM 784 C C . GLU A 1 97 ? -20.087 -4.902 27.894 1.00 92.50 97 GLU A C 1
ATOM 786 O O . GLU A 1 97 ? -20.975 -5.145 27.080 1.00 92.50 97 GLU A O 1
ATOM 791 N N . THR A 1 98 ? -18.991 -4.218 27.564 1.00 90.06 98 THR A N 1
ATOM 792 C CA . THR A 1 98 ? -18.720 -3.699 26.216 1.00 90.06 98 THR A CA 1
ATOM 793 C C . THR A 1 98 ? -18.654 -4.832 25.187 1.00 90.06 98 THR A C 1
ATOM 795 O O . THR A 1 98 ? -19.286 -4.762 24.132 1.00 90.06 98 THR A O 1
ATOM 798 N N . MET A 1 99 ? -17.940 -5.917 25.500 1.00 90.44 99 MET A N 1
ATOM 799 C CA . MET A 1 99 ? -17.826 -7.086 24.623 1.00 90.44 99 MET A CA 1
ATOM 800 C C . MET A 1 99 ? -19.159 -7.838 24.490 1.00 90.44 99 MET A C 1
ATOM 802 O O . MET A 1 99 ? -19.513 -8.280 23.395 1.00 90.44 99 MET A O 1
ATOM 806 N N . ALA A 1 100 ? -19.923 -7.957 25.580 1.00 91.88 100 ALA A N 1
ATOM 807 C CA . ALA A 1 100 ? -21.258 -8.551 25.573 1.00 91.88 100 ALA A CA 1
ATOM 808 C C . ALA A 1 100 ? -22.237 -7.726 24.728 1.00 91.88 100 ALA A C 1
ATOM 810 O O . ALA A 1 100 ? -23.014 -8.300 23.965 1.00 91.88 100 ALA A O 1
ATOM 811 N N . LEU A 1 101 ? -22.151 -6.396 24.800 1.00 90.75 101 LEU A N 1
ATOM 812 C CA . LEU A 1 101 ? -22.923 -5.482 23.964 1.00 90.75 101 LEU A CA 1
ATOM 813 C C . LEU A 1 101 ? -22.584 -5.676 22.479 1.00 90.75 101 LEU A C 1
ATOM 815 O O . LEU A 1 101 ? -23.490 -5.858 21.665 1.00 90.75 101 LEU A O 1
ATOM 819 N N . TYR A 1 102 ? -21.294 -5.741 22.128 1.00 89.19 102 TYR A N 1
ATOM 820 C CA . TYR A 1 102 ? -20.867 -6.054 20.760 1.00 89.19 102 TYR A CA 1
ATOM 821 C C . TYR A 1 102 ? -21.417 -7.401 20.272 1.00 89.19 102 TYR A C 1
ATOM 823 O O . TYR A 1 102 ? -21.955 -7.483 19.165 1.00 89.19 102 TYR A O 1
ATOM 831 N N . LYS A 1 103 ? -21.356 -8.442 21.113 1.00 88.44 103 LYS A N 1
ATOM 832 C CA . LYS A 1 103 ? -21.868 -9.781 20.789 1.00 88.44 103 LYS A CA 1
ATOM 833 C C . LYS A 1 103 ? -23.390 -9.794 20.615 1.00 88.44 103 LYS A C 1
ATOM 835 O O . LYS A 1 103 ? -23.872 -10.389 19.654 1.00 88.44 103 LYS A O 1
ATOM 840 N N . LYS A 1 104 ? -24.134 -9.114 21.495 1.00 90.06 104 LYS A N 1
ATOM 841 C CA . LYS A 1 104 ? -25.604 -9.005 21.442 1.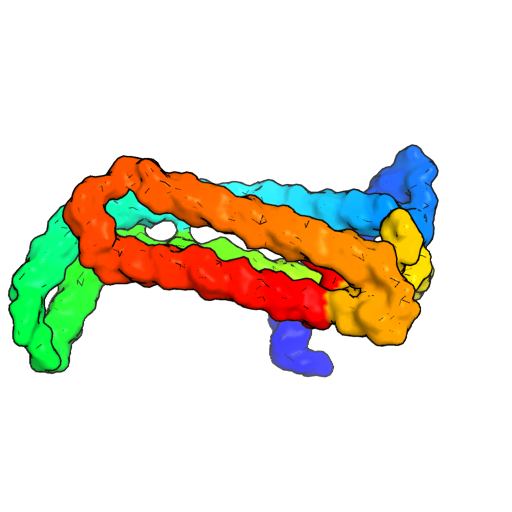00 90.06 104 LYS A CA 1
ATOM 842 C C . LYS A 1 104 ? -26.080 -8.369 20.134 1.00 90.06 104 LYS A C 1
ATOM 844 O O . LYS A 1 104 ? -27.072 -8.812 19.570 1.00 90.06 104 LYS A O 1
ATOM 849 N N . HIS A 1 105 ? -25.343 -7.378 19.636 1.00 87.00 105 HIS A N 1
ATOM 850 C CA . HIS A 1 105 ? -25.650 -6.673 18.386 1.00 87.00 105 HIS A CA 1
ATOM 851 C C . HIS A 1 105 ? -24.944 -7.256 17.150 1.00 87.00 105 HIS A C 1
ATOM 853 O O . HIS A 1 105 ? -24.994 -6.674 16.065 1.00 87.00 105 HIS A O 1
ATOM 859 N N . GLY A 1 106 ? -24.268 -8.404 17.288 1.00 84.12 106 GLY A N 1
ATOM 860 C CA . GLY A 1 106 ? -23.604 -9.087 16.176 1.00 84.12 106 GLY A CA 1
ATOM 861 C C . GLY A 1 106 ? -22.548 -8.228 15.471 1.00 84.12 106 GLY A C 1
ATOM 862 O O . GLY A 1 106 ? -22.452 -8.251 14.239 1.00 84.12 106 GLY A O 1
ATOM 863 N N . THR A 1 107 ? -21.790 -7.431 16.227 1.00 82.62 107 THR A N 1
ATOM 864 C CA . THR A 1 107 ? -20.697 -6.591 15.717 1.00 82.62 107 THR A CA 1
ATOM 865 C C . THR A 1 107 ? -19.367 -6.949 16.384 1.00 82.62 107 THR A C 1
ATOM 867 O O . THR A 1 107 ? -19.339 -7.549 17.457 1.00 82.62 107 THR A O 1
ATOM 870 N N . ASN A 1 108 ? -18.248 -6.616 15.738 1.00 80.75 108 ASN A N 1
ATOM 871 C CA . ASN A 1 108 ? -16.904 -6.873 16.253 1.00 80.75 108 ASN A CA 1
ATOM 872 C C . ASN A 1 108 ? -16.014 -5.629 16.056 1.00 80.75 108 ASN A C 1
ATOM 874 O O . ASN A 1 108 ? -15.876 -5.178 14.916 1.00 80.75 108 ASN A O 1
ATOM 878 N N . PRO A 1 109 ? -15.362 -5.093 17.107 1.00 74.50 109 PRO A N 1
ATOM 879 C CA . PRO A 1 109 ? -14.429 -3.969 16.972 1.00 74.50 109 PRO A CA 1
ATOM 880 C C . PRO A 1 109 ? -13.258 -4.252 16.013 1.00 74.50 109 PRO A C 1
ATOM 882 O O . PRO A 1 109 ? -12.802 -3.341 15.323 1.00 74.50 109 PRO A O 1
ATOM 885 N N . PHE A 1 110 ? -12.815 -5.508 15.893 1.00 77.25 110 PHE A N 1
ATOM 886 C CA . PHE A 1 110 ? -11.726 -5.904 14.990 1.00 77.25 110 PHE A CA 1
ATOM 887 C C . PHE A 1 110 ? -12.135 -5.972 13.515 1.00 77.25 110 PHE A C 1
ATOM 889 O O . PHE A 1 110 ? -11.276 -6.002 12.637 1.00 77.25 110 PHE A O 1
ATOM 896 N N . ALA A 1 111 ? -13.433 -5.945 13.199 1.00 75.00 111 ALA A N 1
ATOM 897 C CA . ALA A 1 111 ? -13.863 -5.917 11.804 1.00 75.00 111 ALA A CA 1
ATOM 898 C C . ALA A 1 111 ? -13.325 -4.671 11.079 1.00 75.00 111 ALA A C 1
ATOM 900 O O . ALA A 1 111 ? -13.017 -4.736 9.892 1.00 75.00 111 ALA A O 1
ATOM 901 N N . SER A 1 112 ? -13.142 -3.556 11.794 1.00 70.62 112 SER A N 1
ATOM 902 C CA . SER A 1 112 ? -12.658 -2.294 11.229 1.00 70.62 112 SER A CA 1
ATOM 903 C C . SER A 1 112 ? -11.207 -2.346 10.744 1.00 70.62 112 SER A C 1
ATOM 905 O O . SER A 1 112 ? -10.902 -1.676 9.760 1.00 70.62 112 SER A O 1
ATOM 907 N N . CYS A 1 113 ? -10.332 -3.148 11.365 1.00 79.69 113 CYS A N 1
ATOM 908 C CA . CYS A 1 113 ? -8.928 -3.287 10.951 1.00 79.69 113 CYS A CA 1
ATOM 909 C C . CYS A 1 113 ? -8.688 -4.423 9.945 1.00 79.69 113 CYS A C 1
ATOM 911 O O . CYS A 1 113 ? -7.603 -4.507 9.370 1.00 79.69 113 CYS A O 1
ATOM 913 N N . LEU A 1 114 ? -9.699 -5.257 9.683 1.00 82.19 114 LEU A N 1
ATOM 914 C CA . LEU A 1 114 ? -9.590 -6.426 8.811 1.00 82.19 114 LEU A CA 1
ATOM 915 C C . LEU A 1 114 ? -9.022 -6.125 7.409 1.00 82.19 114 LEU A C 1
ATOM 917 O O . LEU A 1 114 ? -8.170 -6.891 6.959 1.00 82.19 114 LEU A O 1
ATOM 921 N N . PRO A 1 115 ? -9.394 -5.033 6.709 1.00 79.75 115 PRO A N 1
ATOM 922 C CA . PRO A 1 115 ? -8.822 -4.781 5.390 1.00 79.75 115 PRO A CA 1
ATOM 923 C C . PRO A 1 115 ? -7.352 -4.429 5.452 1.00 79.75 115 PRO A C 1
ATOM 925 O O . PRO A 1 115 ? -6.618 -4.846 4.575 1.00 79.75 115 PRO A O 1
ATOM 928 N N . ILE A 1 116 ? -6.910 -3.690 6.473 1.00 81.62 116 ILE A N 1
ATOM 929 C CA . ILE A 1 116 ? -5.492 -3.354 6.624 1.00 81.62 116 ILE A CA 1
ATOM 930 C C . ILE A 1 116 ? -4.701 -4.648 6.829 1.00 81.62 116 ILE A C 1
ATOM 932 O O . ILE A 1 116 ? -3.687 -4.855 6.173 1.00 81.62 116 ILE A O 1
ATOM 936 N N . LEU A 1 117 ? -5.209 -5.559 7.663 1.00 86.31 117 LEU A N 1
ATOM 937 C CA . LEU A 1 117 ? -4.566 -6.852 7.908 1.00 86.31 117 LEU A CA 1
ATOM 938 C C . LEU A 1 117 ? -4.447 -7.715 6.647 1.00 86.31 117 LEU A C 1
ATOM 940 O O . LEU A 1 117 ? -3.449 -8.410 6.496 1.00 86.31 117 LEU A O 1
ATOM 944 N N . ILE A 1 118 ? -5.427 -7.667 5.742 1.00 87.19 118 ILE A N 1
ATOM 945 C CA . ILE A 1 118 ? -5.386 -8.420 4.479 1.00 87.19 118 ILE A CA 1
ATOM 946 C C . ILE A 1 118 ? -4.563 -7.686 3.411 1.00 87.19 118 ILE A C 1
ATOM 948 O O . ILE A 1 118 ? -3.836 -8.314 2.646 1.00 87.19 118 ILE A O 1
ATOM 952 N N . GLN A 1 119 ? -4.639 -6.356 3.370 1.00 87.12 119 GLN A N 1
ATOM 953 C CA . GLN A 1 119 ? -3.955 -5.527 2.381 1.00 87.12 119 GLN A CA 1
ATOM 954 C C . GLN A 1 119 ? -2.441 -5.504 2.606 1.00 87.12 119 GLN A C 1
ATOM 956 O O . GLN A 1 119 ? -1.693 -5.515 1.631 1.00 87.12 119 GLN A O 1
ATOM 961 N N . MET A 1 120 ? -1.984 -5.492 3.863 1.00 90.31 120 MET A N 1
ATOM 962 C CA . MET A 1 120 ? -0.559 -5.409 4.203 1.00 90.31 120 MET A CA 1
ATOM 963 C C . MET A 1 120 ? 0.265 -6.561 3.592 1.00 90.31 120 MET A C 1
ATOM 965 O O . MET A 1 120 ? 1.234 -6.270 2.892 1.00 90.31 120 MET A O 1
ATOM 969 N N . PRO A 1 121 ? -0.110 -7.850 3.743 1.00 90.75 121 PRO A N 1
ATOM 970 C CA . PRO A 1 121 ? 0.563 -8.955 3.058 1.00 90.75 121 PRO A CA 1
ATOM 971 C C . PRO A 1 121 ? 0.622 -8.801 1.535 1.00 90.75 121 PRO A C 1
ATOM 973 O O . PRO A 1 121 ? 1.647 -9.108 0.926 1.00 90.75 121 PRO A O 1
ATOM 976 N N . ILE A 1 122 ? -0.459 -8.320 0.912 1.00 90.88 122 ILE A N 1
ATOM 977 C CA . ILE A 1 122 ? -0.549 -8.173 -0.549 1.00 90.88 122 ILE A CA 1
ATOM 978 C C . ILE A 1 122 ? 0.389 -7.065 -1.024 1.00 90.88 122 ILE A C 1
ATOM 980 O O . ILE A 1 122 ? 1.170 -7.266 -1.952 1.00 90.88 122 ILE A O 1
ATOM 984 N N . PHE A 1 123 ? 0.358 -5.922 -0.339 1.00 91.12 123 PHE A N 1
ATOM 985 C CA . PHE A 1 123 ? 1.252 -4.799 -0.594 1.00 91.12 123 PHE A CA 1
ATOM 986 C C . PHE A 1 123 ? 2.719 -5.208 -0.450 1.00 91.12 123 PHE A C 1
ATOM 988 O O . PHE A 1 123 ? 3.505 -4.980 -1.364 1.00 91.12 123 PHE A O 1
ATOM 995 N N . PHE A 1 124 ? 3.085 -5.879 0.648 1.00 91.12 124 PHE A N 1
ATOM 996 C CA . PHE A 1 124 ? 4.455 -6.356 0.827 1.00 91.12 124 PHE A CA 1
ATOM 997 C C . PHE A 1 124 ? 4.851 -7.371 -0.241 1.00 91.12 124 PHE A C 1
ATOM 999 O O . PHE A 1 124 ? 5.986 -7.342 -0.703 1.00 91.12 124 PHE A O 1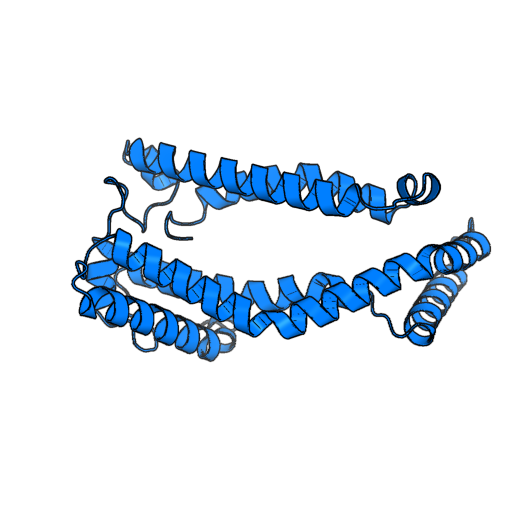
ATOM 1006 N N . SER A 1 125 ? 3.932 -8.235 -0.670 1.00 92.06 125 SER A N 1
ATOM 1007 C CA . SER A 1 125 ? 4.201 -9.194 -1.742 1.00 92.06 125 SER A CA 1
ATOM 1008 C C . SER A 1 125 ? 4.561 -8.489 -3.049 1.00 92.06 125 SER A C 1
ATOM 1010 O O . SER A 1 125 ? 5.590 -8.815 -3.635 1.00 92.06 125 SER A O 1
ATOM 1012 N N . LEU A 1 126 ? 3.782 -7.479 -3.452 1.00 92.19 126 LEU A N 1
ATOM 1013 C CA . LEU A 1 126 ? 4.095 -6.649 -4.618 1.00 92.19 126 LEU A CA 1
ATOM 1014 C C . LEU A 1 126 ? 5.411 -5.887 -4.436 1.00 92.19 126 LEU A C 1
ATOM 1016 O O . LEU A 1 126 ? 6.274 -5.948 -5.307 1.00 92.19 126 LEU A O 1
ATOM 1020 N N . PHE A 1 127 ? 5.605 -5.238 -3.288 1.00 91.31 127 PHE A N 1
ATOM 1021 C CA . PHE A 1 127 ? 6.843 -4.525 -2.977 1.00 91.31 127 PHE A CA 1
ATOM 1022 C C . PHE A 1 127 ? 8.076 -5.428 -3.108 1.00 91.31 127 PHE A C 1
ATOM 1024 O O . PHE A 1 127 ? 9.048 -5.039 -3.745 1.00 91.31 127 PHE A O 1
ATOM 1031 N N . TYR A 1 128 ? 8.038 -6.650 -2.566 1.00 89.81 128 TYR A N 1
ATOM 1032 C CA . TYR A 1 128 ? 9.151 -7.595 -2.684 1.00 89.81 128 TYR A CA 1
ATOM 1033 C C . TYR A 1 128 ? 9.415 -8.014 -4.129 1.00 89.81 128 TYR A C 1
ATOM 1035 O O . TYR A 1 128 ? 10.576 -8.150 -4.505 1.00 89.81 128 TYR A O 1
ATOM 1043 N N . VAL A 1 129 ? 8.366 -8.229 -4.925 1.00 90.62 129 VAL A N 1
ATOM 1044 C CA . VAL A 1 129 ? 8.488 -8.589 -6.345 1.00 90.62 129 VAL A CA 1
ATOM 1045 C C . VAL A 1 129 ? 9.158 -7.457 -7.126 1.00 90.62 129 VAL A C 1
ATOM 1047 O O . VAL A 1 129 ? 10.172 -7.686 -7.781 1.00 90.62 129 VAL A O 1
ATOM 1050 N N . LEU A 1 130 ? 8.665 -6.224 -6.986 1.00 90.88 130 LEU A N 1
ATOM 1051 C CA . LEU A 1 130 ? 9.215 -5.061 -7.692 1.00 90.88 130 LEU A CA 1
ATOM 1052 C C . LEU A 1 130 ? 10.619 -4.690 -7.201 1.00 90.88 130 LEU A C 1
ATOM 1054 O O . LEU A 1 130 ? 11.485 -4.349 -8.005 1.00 90.88 130 LEU A O 1
ATOM 1058 N N . ARG A 1 131 ? 10.880 -4.799 -5.893 1.00 89.25 131 ARG A N 1
ATOM 1059 C CA . ARG A 1 131 ? 12.208 -4.535 -5.327 1.00 89.25 131 ARG A CA 1
ATOM 1060 C C . ARG A 1 131 ? 13.236 -5.549 -5.820 1.00 89.25 131 ARG A C 1
ATOM 1062 O O . ARG A 1 131 ? 14.307 -5.147 -6.253 1.00 89.25 131 ARG A O 1
ATOM 1069 N N . LYS A 1 132 ? 12.908 -6.848 -5.812 1.00 89.81 132 LYS A N 1
ATOM 1070 C CA . LYS A 1 132 ? 13.811 -7.877 -6.354 1.00 89.81 132 LYS A CA 1
ATOM 1071 C C . LYS A 1 132 ? 14.079 -7.658 -7.835 1.00 89.81 132 LYS A C 1
ATOM 1073 O O . LYS A 1 132 ? 15.233 -7.741 -8.245 1.00 89.81 132 LYS A O 1
ATOM 1078 N N . ALA A 1 133 ? 13.054 -7.291 -8.604 1.00 89.50 133 ALA A N 1
ATOM 1079 C CA . ALA A 1 133 ? 13.253 -6.926 -9.997 1.00 89.50 133 ALA A CA 1
ATOM 1080 C C . ALA A 1 133 ? 14.224 -5.749 -10.137 1.00 89.50 133 ALA A C 1
ATOM 1082 O O . ALA A 1 133 ? 15.193 -5.864 -10.878 1.00 89.50 133 ALA A O 1
ATOM 1083 N N . SER A 1 134 ? 14.047 -4.682 -9.348 1.00 87.81 134 SER A N 1
ATOM 1084 C CA . SER A 1 134 ? 14.976 -3.541 -9.306 1.00 87.81 134 SER A CA 1
ATOM 1085 C C . SER A 1 134 ? 16.424 -3.927 -8.971 1.00 87.81 134 SER A C 1
ATOM 1087 O O . SER A 1 134 ? 17.354 -3.219 -9.355 1.00 87.81 134 SER A O 1
ATOM 1089 N N . GLU A 1 135 ? 16.621 -5.017 -8.233 1.00 88.69 135 GLU A N 1
ATOM 1090 C CA . GLU A 1 135 ? 17.923 -5.575 -7.844 1.00 88.69 135 GLU A CA 1
ATOM 1091 C C . GLU A 1 135 ? 18.445 -6.609 -8.869 1.00 88.69 135 GLU A C 1
ATOM 1093 O O . GLU A 1 135 ? 19.379 -7.354 -8.577 1.00 88.69 135 GLU A O 1
ATOM 1098 N N . ASN A 1 136 ? 17.848 -6.687 -10.066 1.00 88.31 136 ASN A N 1
ATOM 1099 C CA . ASN A 1 136 ? 18.135 -7.688 -11.110 1.00 88.31 136 ASN A CA 1
ATOM 1100 C C . ASN A 1 136 ? 17.983 -9.144 -10.627 1.00 88.31 136 ASN A C 1
ATOM 1102 O O . ASN A 1 136 ? 18.634 -10.067 -11.124 1.00 88.31 136 ASN A O 1
ATOM 1106 N N . THR A 1 137 ? 17.122 -9.356 -9.634 1.00 88.69 137 THR A N 1
ATOM 1107 C CA . THR A 1 137 ? 16.822 -10.670 -9.073 1.00 88.69 137 THR A CA 1
ATOM 1108 C C . THR A 1 137 ? 15.480 -11.158 -9.606 1.00 88.69 137 THR A C 1
ATOM 1110 O O . THR A 1 137 ? 14.469 -10.468 -9.494 1.00 88.69 137 THR A O 1
ATOM 1113 N N . VAL A 1 138 ? 15.470 -12.374 -10.155 1.00 88.94 138 VAL A N 1
ATOM 1114 C CA . VAL A 1 138 ? 14.252 -13.015 -10.671 1.00 88.94 138 VAL A CA 1
ATOM 1115 C C . VAL A 1 138 ? 13.228 -13.272 -9.562 1.00 88.94 138 VAL A C 1
ATOM 1117 O O . VAL A 1 138 ? 13.573 -13.428 -8.381 1.00 88.94 138 VAL A O 1
ATOM 1120 N N . GLY A 1 139 ? 11.956 -13.317 -9.951 1.00 83.75 139 GLY A N 1
ATOM 1121 C CA . GLY A 1 139 ? 10.858 -13.663 -9.059 1.00 83.75 139 GLY A CA 1
ATOM 1122 C C . GLY A 1 139 ? 10.863 -15.131 -8.639 1.00 83.75 139 GLY A C 1
ATOM 1123 O O . GLY A 1 139 ? 11.753 -15.912 -8.975 1.00 83.75 139 GLY A O 1
ATOM 1124 N N . ILE A 1 140 ? 9.857 -15.503 -7.853 1.00 84.94 140 ILE A N 1
ATOM 1125 C CA . ILE A 1 140 ? 9.663 -16.883 -7.375 1.00 84.94 140 ILE A CA 1
ATOM 1126 C C . ILE A 1 140 ? 8.708 -17.699 -8.260 1.00 84.94 140 ILE A C 1
ATOM 1128 O O . ILE A 1 140 ? 8.554 -18.899 -8.042 1.00 84.94 140 ILE A O 1
ATOM 1132 N N . GLY A 1 141 ? 8.032 -17.055 -9.208 1.00 85.62 141 GLY A N 1
ATOM 1133 C CA . GLY A 1 141 ? 7.050 -17.629 -10.118 1.00 85.62 141 GLY A CA 1
ATOM 1134 C C . GLY A 1 141 ? 7.325 -17.211 -11.560 1.00 85.62 141 GLY A C 1
ATOM 1135 O O . GLY A 1 141 ? 8.335 -17.600 -12.137 1.00 85.62 141 GLY A O 1
ATOM 1136 N N . LEU A 1 142 ? 6.398 -16.461 -12.164 1.00 89.44 142 LEU A N 1
ATOM 1137 C CA . LEU A 1 142 ? 6.434 -16.142 -13.598 1.00 89.44 142 LEU A CA 1
ATOM 1138 C C . LEU A 1 142 ? 7.344 -14.963 -13.962 1.00 89.44 142 LEU A C 1
ATOM 1140 O O . LEU A 1 142 ? 7.620 -14.764 -15.144 1.00 89.44 142 LEU A O 1
ATOM 1144 N N . MET A 1 143 ? 7.814 -14.178 -12.988 1.00 90.44 143 MET A N 1
ATOM 1145 C CA . MET A 1 143 ? 8.752 -13.087 -13.261 1.00 90.44 143 MET A CA 1
ATOM 1146 C C . MET A 1 143 ? 10.153 -13.658 -13.538 1.00 90.44 143 MET A C 1
ATOM 1148 O O . MET A 1 143 ? 10.966 -13.846 -12.630 1.00 90.44 143 MET A O 1
ATOM 1152 N N . ASN A 1 144 ? 10.420 -13.946 -14.811 1.00 92.19 144 ASN A N 1
ATOM 1153 C CA . ASN A 1 144 ? 11.707 -14.430 -15.304 1.00 92.19 144 ASN A CA 1
ATOM 1154 C C . ASN A 1 144 ? 12.713 -13.278 -15.519 1.00 92.19 144 ASN A C 1
ATOM 1156 O O . ASN A 1 144 ? 12.397 -12.107 -15.324 1.00 92.19 144 ASN A O 1
ATOM 1160 N N . ARG A 1 145 ? 13.937 -13.618 -15.945 1.00 92.31 145 ARG A N 1
ATOM 1161 C CA . ARG A 1 145 ? 15.018 -12.643 -16.161 1.00 92.31 145 ARG A CA 1
ATOM 1162 C C . ARG A 1 145 ? 14.669 -11.586 -17.211 1.00 92.31 145 ARG A C 1
ATOM 1164 O O . ARG A 1 145 ? 14.920 -10.415 -16.980 1.00 92.31 145 ARG A O 1
ATOM 1171 N N . GLU A 1 146 ? 14.037 -11.986 -18.308 1.00 92.31 146 GLU A N 1
ATOM 1172 C CA . GLU A 1 146 ? 13.625 -11.069 -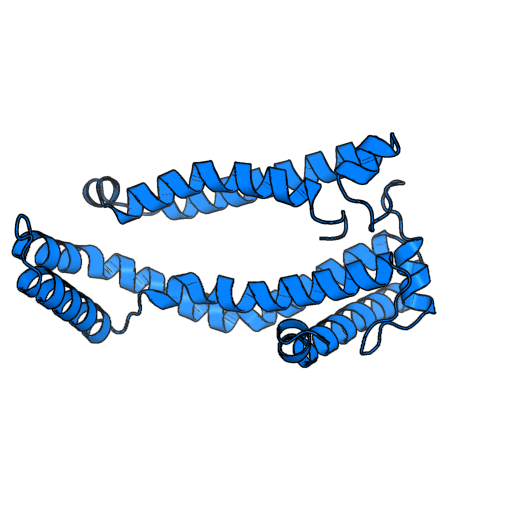19.375 1.00 92.31 146 GLU A CA 1
ATOM 1173 C C . GLU A 1 146 ? 12.619 -10.022 -18.872 1.00 92.31 146 GLU A C 1
ATOM 1175 O O . GLU A 1 146 ? 12.790 -8.826 -19.102 1.00 92.31 146 GLU A O 1
ATOM 1180 N N . LEU A 1 147 ? 11.609 -10.452 -18.112 1.00 93.06 147 LEU A N 1
ATOM 1181 C CA . LEU A 1 147 ? 10.627 -9.560 -17.494 1.00 93.06 147 LEU A CA 1
ATOM 1182 C C . LEU A 1 147 ? 11.265 -8.665 -16.426 1.00 93.06 147 LEU A C 1
ATOM 1184 O O . LEU A 1 147 ? 10.931 -7.486 -16.331 1.00 93.06 147 LEU A O 1
ATOM 1188 N N . THR A 1 148 ? 12.201 -9.198 -15.639 1.00 93.44 148 THR A N 1
ATOM 1189 C CA . THR A 1 148 ? 12.978 -8.408 -14.678 1.00 93.44 148 THR A CA 1
ATOM 1190 C C . THR A 1 148 ? 13.779 -7.306 -15.376 1.00 93.44 148 THR A C 1
ATOM 1192 O O . THR A 1 148 ? 13.730 -6.152 -14.947 1.00 93.44 148 THR A O 1
ATOM 1195 N N . ASP A 1 149 ? 14.471 -7.630 -16.466 1.00 92.56 149 ASP A N 1
ATOM 1196 C CA . ASP A 1 149 ? 15.283 -6.675 -17.224 1.00 92.56 149 ASP A CA 1
ATOM 1197 C C . ASP A 1 149 ? 14.407 -5.629 -17.927 1.00 92.56 149 ASP A C 1
ATOM 1199 O O . ASP A 1 149 ? 14.725 -4.438 -17.901 1.00 92.56 149 ASP A O 1
ATOM 1203 N N . SER A 1 150 ? 13.260 -6.052 -18.465 1.00 93.38 150 SER A N 1
ATOM 1204 C CA . SER A 1 150 ? 12.234 -5.164 -19.016 1.00 93.38 150 SER A CA 1
ATOM 1205 C C . SER A 1 150 ? 11.715 -4.175 -17.962 1.00 93.38 150 SER A C 1
ATOM 1207 O O . SER A 1 150 ? 11.714 -2.967 -18.203 1.00 93.38 150 SER A O 1
ATOM 1209 N N . PHE A 1 151 ? 11.347 -4.644 -16.763 1.00 94.31 151 PHE A N 1
ATOM 1210 C CA . PHE A 1 151 ? 10.919 -3.760 -15.671 1.00 94.31 151 PHE A CA 1
ATOM 1211 C C . PHE A 1 151 ? 12.028 -2.784 -15.258 1.00 94.31 151 PHE A C 1
ATOM 1213 O O . PHE A 1 151 ? 11.769 -1.614 -14.979 1.00 94.31 151 PHE A O 1
ATOM 1220 N N . ASN A 1 152 ? 13.282 -3.237 -15.248 1.00 91.44 152 ASN A N 1
ATOM 1221 C CA . ASN A 1 152 ? 14.424 -2.403 -14.881 1.00 91.44 152 ASN A CA 1
ATOM 1222 C C . ASN A 1 152 ? 14.690 -1.243 -15.834 1.00 91.44 152 ASN A C 1
ATOM 1224 O O . ASN A 1 152 ? 15.273 -0.239 -15.404 1.00 91.44 152 ASN A O 1
ATOM 1228 N N . GLN A 1 153 ? 14.319 -1.407 -17.099 1.00 91.38 153 GLN A N 1
ATOM 1229 C CA . GLN A 1 153 ? 14.460 -0.408 -18.156 1.00 91.38 153 GLN A CA 1
ATOM 1230 C C . GLN A 1 153 ? 13.187 0.430 -18.327 1.00 91.38 153 GLN A C 1
ATOM 1232 O O . GLN A 1 153 ? 13.214 1.467 -18.987 1.00 91.38 153 GLN A O 1
ATOM 1237 N N . ALA A 1 154 ? 12.089 0.020 -17.692 1.00 94.19 154 ALA A N 1
ATOM 1238 C CA . ALA A 1 154 ? 10.801 0.668 -17.808 1.00 94.19 154 ALA A CA 1
ATOM 1239 C C . ALA A 1 154 ? 10.831 2.096 -17.246 1.00 94.19 154 ALA A C 1
ATOM 1241 O O . ALA A 1 154 ? 11.077 2.331 -16.056 1.00 94.19 154 ALA A O 1
ATOM 1242 N N . THR A 1 155 ? 10.529 3.060 -18.114 1.00 93.31 155 THR A N 1
ATOM 1243 C CA . THR A 1 155 ? 10.394 4.474 -17.755 1.00 93.31 155 THR A CA 1
ATOM 1244 C C . THR A 1 155 ? 9.009 4.993 -18.117 1.00 93.31 155 THR A C 1
ATOM 1246 O O . THR A 1 155 ? 8.431 4.615 -19.138 1.00 93.31 155 THR A O 1
ATOM 1249 N N . ILE A 1 156 ? 8.466 5.872 -17.278 1.00 91.50 156 ILE A N 1
ATOM 1250 C CA . ILE A 1 156 ? 7.236 6.611 -17.557 1.00 91.50 156 ILE A CA 1
ATOM 1251 C C . ILE A 1 156 ? 7.555 8.103 -17.569 1.00 91.50 156 ILE A C 1
ATOM 1253 O O . ILE A 1 156 ? 8.113 8.634 -16.614 1.00 91.50 156 ILE A O 1
ATOM 1257 N N . PHE A 1 157 ? 7.286 8.773 -18.691 1.00 90.56 157 PHE A N 1
ATOM 1258 C CA . PHE A 1 157 ? 7.670 10.174 -18.917 1.00 90.56 157 PHE A CA 1
ATOM 1259 C C . PHE A 1 157 ? 9.173 10.473 -18.700 1.00 90.56 157 PHE A C 1
ATOM 1261 O O . PHE A 1 157 ? 9.532 11.607 -18.415 1.00 90.56 157 PHE A O 1
ATOM 1268 N N . GLY A 1 158 ? 10.060 9.475 -18.826 1.00 86.44 158 GLY A N 1
ATOM 1269 C CA . GLY A 1 158 ? 11.499 9.609 -18.538 1.00 86.44 158 GLY A CA 1
ATOM 1270 C C . GLY A 1 158 ? 11.896 9.336 -17.079 1.00 86.44 158 GLY A C 1
ATOM 1271 O O . GLY A 1 158 ? 13.076 9.411 -16.739 1.00 86.44 158 GLY A O 1
ATOM 1272 N N . ALA A 1 159 ? 10.942 8.975 -16.219 1.00 91.50 159 ALA A N 1
ATOM 1273 C CA . ALA A 1 159 ? 11.190 8.527 -14.854 1.00 91.50 159 ALA A CA 1
ATOM 1274 C C . ALA A 1 159 ? 11.241 6.990 -14.781 1.00 91.50 159 ALA A C 1
ATOM 1276 O O . ALA A 1 159 ? 10.235 6.337 -15.078 1.00 91.50 159 ALA A O 1
ATOM 1277 N N . PRO A 1 160 ? 12.373 6.381 -14.385 1.00 93.69 160 PRO A N 1
ATOM 1278 C CA . PRO A 1 160 ? 12.450 4.940 -14.165 1.00 93.69 160 PRO A CA 1
ATOM 1279 C C . PRO A 1 160 ? 11.511 4.485 -13.047 1.00 93.69 160 PRO A C 1
ATOM 1281 O O . PRO A 1 160 ? 11.553 5.016 -11.938 1.00 93.69 160 PRO A O 1
ATOM 1284 N N . LEU A 1 161 ? 10.705 3.455 -13.314 1.00 91.69 161 LEU A N 1
ATOM 1285 C CA . LEU A 1 161 ? 9.688 2.960 -12.373 1.00 91.69 161 LEU A CA 1
ATOM 1286 C C . LEU A 1 161 ? 10.271 2.429 -11.057 1.00 91.69 161 LEU A C 1
ATOM 1288 O O . LEU A 1 161 ? 9.602 2.424 -10.025 1.00 91.69 161 LEU A O 1
ATOM 1292 N N . LYS A 1 162 ? 11.529 1.990 -11.091 1.00 91.62 162 LYS A N 1
ATOM 1293 C CA . LYS A 1 162 ? 12.258 1.473 -9.933 1.00 91.62 162 LYS A CA 1
ATOM 1294 C C . LYS A 1 162 ? 12.790 2.549 -8.982 1.00 91.62 162 LYS A C 1
ATOM 1296 O O . LYS A 1 162 ? 13.177 2.211 -7.868 1.00 91.62 162 LYS A O 1
ATOM 1301 N N . MET A 1 163 ? 12.848 3.812 -9.411 1.00 91.31 163 MET A N 1
ATOM 1302 C CA . MET A 1 163 ? 13.427 4.883 -8.597 1.00 91.31 163 MET A CA 1
ATOM 1303 C C . MET A 1 163 ? 12.457 5.365 -7.518 1.00 91.31 163 MET A C 1
ATOM 1305 O O . MET A 1 163 ? 11.258 5.482 -7.762 1.00 91.31 163 MET A O 1
ATOM 1309 N N . ASN A 1 164 ? 12.987 5.679 -6.337 1.00 91.81 164 ASN A N 1
ATOM 1310 C CA . ASN A 1 164 ? 12.275 6.383 -5.265 1.00 91.81 164 ASN A CA 1
ATOM 1311 C C . ASN A 1 164 ? 12.675 7.872 -5.198 1.00 91.81 164 ASN A C 1
ATOM 1313 O O . ASN A 1 164 ? 13.495 8.345 -5.991 1.00 91.81 164 ASN A O 1
ATOM 1317 N N . PHE A 1 165 ? 12.101 8.624 -4.250 1.00 91.12 165 PHE A N 1
ATOM 1318 C CA . PHE A 1 165 ? 12.329 10.070 -4.149 1.00 91.12 165 PHE A CA 1
ATOM 1319 C C . PHE A 1 165 ? 13.798 10.414 -3.882 1.00 91.12 165 PHE A C 1
ATOM 1321 O O . PHE A 1 165 ? 14.339 11.308 -4.528 1.00 91.12 165 PHE A O 1
ATOM 1328 N N . THR A 1 166 ? 14.458 9.685 -2.977 1.00 90.62 166 THR A N 1
ATOM 1329 C CA . THR A 1 166 ? 15.872 9.906 -2.636 1.00 90.62 166 THR A CA 1
ATOM 1330 C C . THR A 1 166 ? 16.773 9.687 -3.842 1.00 90.62 166 THR A C 1
ATOM 1332 O O . THR A 1 166 ? 17.597 10.537 -4.155 1.00 90.62 166 THR A O 1
ATOM 1335 N N . GLN A 1 167 ? 16.566 8.593 -4.575 1.00 91.31 167 GLN A N 1
ATOM 1336 C CA . GLN A 1 167 ? 17.342 8.285 -5.775 1.00 91.31 167 GLN A CA 1
ATOM 1337 C C . GLN A 1 167 ? 17.112 9.319 -6.880 1.00 91.31 167 GLN A C 1
ATOM 1339 O O . GLN A 1 167 ? 18.063 9.716 -7.551 1.00 91.31 167 GLN A O 1
ATOM 1344 N N . GLY A 1 168 ? 15.867 9.778 -7.059 1.00 91.44 168 GLY A N 1
ATOM 1345 C CA . GLY A 1 168 ? 15.540 10.857 -7.992 1.00 91.44 168 GLY A CA 1
ATOM 1346 C C . GLY A 1 168 ? 16.237 12.169 -7.627 1.00 91.44 168 GLY A C 1
ATOM 1347 O O . GLY A 1 168 ? 16.791 12.831 -8.503 1.00 91.44 168 GLY A O 1
ATOM 1348 N N . TRP A 1 169 ? 16.262 12.507 -6.337 1.00 92.31 169 TRP A N 1
ATOM 1349 C CA . TRP A 1 169 ? 16.942 13.688 -5.810 1.00 92.31 169 TRP A CA 1
ATOM 1350 C C . TRP A 1 169 ? 18.465 13.614 -5.991 1.00 92.31 169 TRP A C 1
ATOM 1352 O O . TRP A 1 169 ? 19.065 14.530 -6.550 1.00 92.31 169 TRP A O 1
ATOM 1362 N N . GLU A 1 170 ? 19.087 12.508 -5.576 1.00 93.56 170 GLU A N 1
ATOM 1363 C CA . GLU A 1 170 ? 20.536 12.281 -5.687 1.00 93.56 170 GLU A CA 1
ATOM 1364 C C . GLU A 1 170 ? 21.008 12.247 -7.144 1.00 93.56 170 GLU A C 1
ATOM 1366 O O . GLU A 1 170 ? 22.059 12.794 -7.470 1.00 93.56 170 GLU A O 1
ATOM 1371 N N . SER A 1 171 ? 20.205 11.662 -8.036 1.00 92.31 171 SER A N 1
ATOM 1372 C CA . SER A 1 171 ? 20.520 11.560 -9.467 1.00 92.31 171 SER A CA 1
ATOM 1373 C C . SER A 1 171 ? 20.147 12.818 -10.265 1.00 92.31 171 SER A C 1
ATOM 1375 O O . SER A 1 171 ? 20.225 12.794 -11.491 1.00 92.31 171 SER A O 1
ATOM 1377 N N . GLN A 1 172 ? 19.684 13.890 -9.605 1.00 92.12 172 GLN A N 1
ATOM 1378 C CA . GLN A 1 172 ? 19.170 15.118 -10.235 1.00 92.12 172 GLN A CA 1
ATOM 1379 C C . GLN A 1 172 ? 18.072 14.870 -11.292 1.00 92.12 172 GLN A C 1
ATOM 1381 O O . GLN A 1 172 ? 17.869 15.668 -12.210 1.00 92.12 172 GLN A O 1
ATOM 1386 N N . ASN A 1 173 ? 17.322 13.771 -11.160 1.00 91.75 173 ASN A N 1
ATOM 1387 C CA . ASN A 1 173 ? 16.198 13.457 -12.033 1.00 91.75 173 ASN A CA 1
ATOM 1388 C C . ASN A 1 173 ? 14.932 14.150 -11.511 1.00 91.75 173 ASN A C 1
ATOM 1390 O O . ASN A 1 173 ? 14.109 13.569 -10.797 1.00 91.75 173 ASN A O 1
ATOM 1394 N N . TRP A 1 174 ? 14.768 15.416 -11.896 1.00 91.81 174 TRP A N 1
ATOM 1395 C CA . TRP A 1 174 ? 13.625 16.242 -11.497 1.00 91.81 174 TRP A CA 1
ATOM 1396 C C . TRP A 1 174 ? 12.275 15.704 -11.976 1.00 91.81 174 TRP A C 1
ATOM 1398 O O . TRP A 1 174 ? 11.255 16.002 -11.357 1.00 91.81 174 TRP A O 1
ATOM 1408 N N . VAL A 1 175 ? 12.252 14.878 -13.028 1.00 93.25 175 VAL A N 1
ATOM 1409 C CA . VAL A 1 175 ? 11.018 14.231 -13.490 1.00 93.25 175 VAL A CA 1
ATOM 1410 C C . VAL A 1 175 ? 10.536 13.207 -12.463 1.00 93.25 175 VAL A C 1
ATOM 1412 O O . VAL A 1 175 ? 9.361 13.217 -12.105 1.00 93.25 175 VAL A O 1
ATOM 1415 N N . VAL A 1 176 ? 11.437 12.372 -11.932 1.00 92.31 176 VAL A N 1
ATOM 1416 C CA . VAL A 1 176 ? 11.116 11.412 -10.857 1.00 92.31 176 VAL A CA 1
ATOM 1417 C C . VAL A 1 176 ? 10.613 12.153 -9.618 1.00 92.31 176 VAL A C 1
ATOM 1419 O O . VAL A 1 176 ? 9.560 11.806 -9.085 1.00 92.31 176 VAL A O 1
ATOM 1422 N N . VAL A 1 177 ? 11.327 13.200 -9.187 1.00 92.19 177 VAL A N 1
ATOM 1423 C CA . VAL A 1 177 ? 10.960 14.002 -8.005 1.00 92.19 177 VAL A CA 1
ATOM 1424 C C . VAL A 1 177 ? 9.588 14.657 -8.189 1.00 92.19 177 VAL A C 1
ATOM 1426 O O . VAL A 1 177 ? 8.743 14.578 -7.296 1.00 92.19 177 VAL A O 1
ATOM 1429 N N . GLY A 1 178 ? 9.341 15.261 -9.355 1.00 92.81 178 GLY A N 1
ATOM 1430 C CA . GLY A 1 178 ? 8.070 15.902 -9.686 1.00 92.81 178 GLY A CA 1
ATOM 1431 C C . GLY A 1 178 ? 6.902 14.916 -9.737 1.00 92.81 178 GLY A C 1
ATOM 1432 O O . GLY A 1 178 ? 5.858 15.179 -9.140 1.00 92.81 178 GLY A O 1
ATOM 1433 N N . LEU A 1 179 ? 7.079 13.761 -10.390 1.00 92.38 179 LEU A N 1
ATOM 1434 C CA . LEU A 1 179 ? 6.043 12.726 -10.484 1.00 92.38 179 LEU A CA 1
ATOM 1435 C C . LEU A 1 179 ? 5.720 12.107 -9.122 1.00 92.38 179 LEU A C 1
ATOM 1437 O O . LEU A 1 179 ? 4.546 12.025 -8.763 1.00 92.38 179 LEU A O 1
ATOM 1441 N N . LEU A 1 180 ? 6.732 11.723 -8.340 1.00 90.62 180 LEU A N 1
ATOM 1442 C CA . LEU A 1 180 ? 6.523 11.198 -6.988 1.00 90.62 180 LEU A CA 1
ATOM 1443 C C . LEU A 1 180 ? 5.866 12.238 -6.080 1.00 90.62 180 LEU A C 1
ATOM 1445 O O . LEU A 1 180 ? 4.926 11.909 -5.358 1.00 90.62 180 LEU A O 1
ATOM 1449 N N . GLY A 1 181 ? 6.302 13.499 -6.152 1.00 91.81 181 GLY A N 1
ATOM 1450 C CA . GLY A 1 181 ? 5.678 14.601 -5.423 1.00 91.81 181 GLY A CA 1
ATOM 1451 C C . GLY A 1 181 ? 4.196 14.756 -5.775 1.00 91.81 181 GLY A C 1
ATOM 1452 O O . GLY A 1 181 ? 3.355 14.831 -4.879 1.00 91.81 181 GLY A O 1
ATOM 1453 N N . ALA A 1 182 ? 3.855 14.724 -7.066 1.00 92.69 182 ALA A N 1
ATOM 1454 C CA . ALA A 1 182 ? 2.470 14.789 -7.527 1.00 92.69 182 ALA A CA 1
ATOM 1455 C C . ALA A 1 182 ? 1.636 13.588 -7.044 1.00 92.69 182 ALA A C 1
ATOM 1457 O O . ALA A 1 182 ? 0.526 13.781 -6.545 1.00 92.69 182 ALA A O 1
ATOM 1458 N N . ILE A 1 183 ? 2.171 12.365 -7.130 1.00 90.75 183 ILE A N 1
ATOM 1459 C CA . ILE A 1 183 ? 1.496 11.147 -6.654 1.00 90.75 183 ILE A CA 1
ATOM 1460 C C . ILE A 1 183 ? 1.244 11.224 -5.146 1.00 90.75 183 ILE A C 1
ATOM 1462 O O . ILE A 1 183 ? 0.116 11.000 -4.710 1.00 90.75 183 ILE A O 1
ATOM 1466 N N . VAL A 1 184 ? 2.245 11.608 -4.350 1.00 90.44 184 VAL A N 1
ATOM 1467 C CA . VAL A 1 184 ? 2.097 11.751 -2.893 1.00 90.44 184 VAL A CA 1
ATOM 1468 C C . VAL A 1 184 ? 1.044 12.808 -2.555 1.00 90.44 184 VAL A C 1
ATOM 1470 O O . VAL A 1 184 ? 0.180 12.555 -1.716 1.00 90.44 184 VAL A O 1
ATOM 1473 N N . ILE A 1 185 ? 1.036 13.957 -3.240 1.00 91.81 185 ILE A N 1
ATOM 1474 C CA . ILE A 1 185 ? 0.001 14.988 -3.052 1.00 91.81 185 ILE A CA 1
ATOM 1475 C C . ILE A 1 185 ? -1.392 14.433 -3.375 1.00 91.81 185 ILE A C 1
ATOM 1477 O O . ILE A 1 185 ? -2.321 14.625 -2.587 1.00 91.81 185 ILE A O 1
ATOM 1481 N N . LEU A 1 186 ? -1.547 13.712 -4.489 1.00 92.44 186 LEU A N 1
ATOM 1482 C CA . LEU A 1 186 ? -2.820 13.096 -4.876 1.00 92.44 186 LEU A CA 1
ATOM 1483 C C . LEU A 1 186 ? -3.275 12.027 -3.873 1.00 92.44 186 LEU A C 1
ATOM 1485 O O . LEU A 1 186 ? -4.459 11.973 -3.532 1.00 92.44 186 LEU A O 1
ATOM 1489 N N . MET A 1 187 ? -2.355 11.211 -3.355 1.00 90.38 187 MET A N 1
ATOM 1490 C CA . MET A 1 187 ? -2.639 10.216 -2.316 1.00 90.38 187 MET A CA 1
ATOM 1491 C C . MET A 1 187 ? -3.096 10.880 -1.017 1.00 90.38 187 MET A C 1
ATOM 1493 O O . MET A 1 187 ? -4.109 10.473 -0.442 1.00 90.38 187 MET A O 1
ATOM 1497 N N . ILE A 1 188 ? -2.397 11.932 -0.579 1.00 90.44 188 ILE A N 1
ATOM 1498 C CA . ILE A 1 188 ? -2.761 12.711 0.608 1.00 90.44 188 ILE A CA 1
ATOM 1499 C C . ILE A 1 188 ? -4.139 13.350 0.415 1.00 90.44 188 ILE A C 1
ATOM 1501 O O . ILE A 1 188 ? -4.993 13.213 1.290 1.00 90.44 188 ILE A O 1
ATOM 1505 N N . ALA A 1 189 ? -4.388 13.993 -0.728 1.00 91.56 189 ALA A N 1
ATOM 1506 C CA . ALA A 1 189 ? -5.662 14.642 -1.030 1.00 91.56 189 ALA A CA 1
ATOM 1507 C C . ALA A 1 189 ? -6.825 13.638 -1.071 1.00 91.56 189 ALA A C 1
ATOM 1509 O O . ALA A 1 189 ? -7.853 13.853 -0.427 1.00 91.56 189 ALA A O 1
ATOM 1510 N N . SER A 1 190 ? -6.647 12.513 -1.768 1.00 90.69 190 SER A N 1
ATOM 1511 C CA . SER A 1 190 ? -7.639 11.436 -1.861 1.00 90.69 190 SER A CA 1
ATOM 1512 C C . SER A 1 190 ? -7.953 10.831 -0.490 1.00 90.69 190 SER A C 1
ATOM 1514 O O . SER A 1 190 ? -9.123 10.671 -0.117 1.00 90.69 190 SER A O 1
ATOM 1516 N N . GLN A 1 191 ? -6.924 10.559 0.317 1.00 88.06 191 GLN A N 1
ATOM 1517 C CA . GLN A 1 191 ? -7.113 10.011 1.655 1.00 88.06 191 GLN A CA 1
ATOM 1518 C C . GLN A 1 191 ? -7.759 11.033 2.597 1.00 88.06 191 GLN A C 1
ATOM 1520 O O . GLN A 1 191 ? -8.658 10.673 3.355 1.00 88.06 191 GLN A O 1
ATOM 1525 N N . PHE A 1 192 ? -7.358 12.303 2.532 1.00 87.81 192 PHE A N 1
ATOM 1526 C CA . PHE A 1 192 ? -7.966 13.382 3.309 1.00 87.81 192 PHE A CA 1
ATOM 1527 C C . PHE A 1 192 ? -9.452 13.536 2.971 1.00 87.81 192 PHE A C 1
ATOM 1529 O O . PHE A 1 192 ? -10.296 13.546 3.869 1.00 87.81 192 PHE A O 1
ATOM 1536 N N . PHE A 1 193 ? -9.789 13.555 1.681 1.00 88.81 193 PHE A N 1
ATOM 1537 C CA . PHE A 1 193 ? -11.171 13.595 1.212 1.00 88.81 193 PHE A CA 1
ATOM 1538 C C . PHE A 1 193 ? -11.975 12.381 1.697 1.00 88.81 193 PHE A C 1
ATOM 1540 O O . PHE A 1 193 ? -13.086 12.534 2.205 1.00 88.81 193 PHE A O 1
ATOM 1547 N N . THR A 1 194 ? -11.393 11.182 1.640 1.00 85.31 194 THR A N 1
ATOM 1548 C CA . THR A 1 194 ? -12.023 9.954 2.151 1.00 85.31 194 THR A CA 1
ATOM 1549 C C . THR A 1 194 ? -12.293 10.037 3.659 1.00 85.31 194 THR A C 1
ATOM 1551 O O . THR A 1 194 ? -13.385 9.699 4.116 1.00 85.31 194 THR A O 1
ATOM 1554 N N . GLN A 1 195 ? -11.337 10.535 4.448 1.00 82.50 195 GLN A N 1
ATOM 1555 C CA . GLN A 1 195 ? -11.520 10.728 5.891 1.00 82.50 195 GLN A CA 1
ATOM 1556 C C . GLN A 1 195 ? -12.605 11.774 6.191 1.00 82.50 195 GLN A C 1
ATOM 1558 O O . GLN A 1 195 ? -13.444 11.555 7.068 1.00 82.50 195 GLN A O 1
ATOM 1563 N N . LEU A 1 196 ? -12.654 12.874 5.431 1.00 81.62 196 LEU A N 1
ATOM 1564 C CA . LEU A 1 196 ? -13.724 13.867 5.546 1.00 81.62 196 LEU A CA 1
ATOM 1565 C C . LEU A 1 196 ? -15.100 13.268 5.241 1.00 81.62 196 LEU A C 1
ATOM 1567 O O . LEU A 1 196 ? -16.054 13.541 5.967 1.00 81.62 196 LEU A O 1
ATOM 1571 N N . GLN A 1 197 ? -15.224 12.425 4.215 1.00 81.94 197 GLN A N 1
ATOM 1572 C CA . GLN A 1 197 ? -16.486 11.746 3.901 1.00 81.94 197 GLN A CA 1
ATOM 1573 C C . GLN A 1 197 ? -16.953 10.809 5.021 1.00 81.94 197 GLN A C 1
ATOM 1575 O O . GLN A 1 197 ? -18.151 10.734 5.296 1.00 81.94 197 GLN A O 1
ATOM 1580 N N . ILE A 1 198 ? -16.022 10.111 5.675 1.00 74.94 198 ILE A N 1
ATOM 1581 C CA . ILE A 1 198 ? -16.334 9.225 6.804 1.00 74.94 198 ILE A CA 1
ATOM 1582 C C . ILE A 1 198 ? -16.799 10.043 8.017 1.00 74.94 198 ILE A C 1
ATOM 1584 O O . ILE A 1 198 ? -17.770 9.665 8.669 1.00 74.94 198 ILE A O 1
ATOM 1588 N N . MET A 1 199 ? -16.150 11.176 8.303 1.00 71.25 199 MET A N 1
ATOM 1589 C CA . MET A 1 199 ? -16.483 12.021 9.458 1.00 71.25 199 MET A CA 1
ATOM 1590 C C . MET A 1 199 ? -17.712 12.920 9.250 1.00 71.25 199 MET A C 1
ATOM 1592 O O . MET A 1 199 ? -18.322 13.341 10.229 1.00 71.25 199 MET A O 1
ATOM 1596 N N . SER A 1 200 ? -18.071 13.254 8.008 1.00 67.75 200 SER A N 1
ATOM 1597 C CA . SER A 1 200 ? -19.138 14.227 7.712 1.00 67.75 200 SER A CA 1
ATOM 1598 C C . SER A 1 200 ? -20.549 13.632 7.665 1.00 67.75 200 SER A C 1
ATOM 1600 O O . SER A 1 200 ? -21.520 14.385 7.713 1.00 67.75 200 SER A O 1
ATOM 1602 N N . LYS A 1 201 ? -20.709 12.303 7.602 1.00 60.16 201 LYS A N 1
ATOM 1603 C CA . LYS A 1 201 ? -22.036 11.671 7.503 1.00 60.16 201 LYS A CA 1
ATOM 1604 C C . LYS A 1 201 ? -22.643 11.377 8.884 1.00 60.16 201 LYS A C 1
ATOM 1606 O O . LYS A 1 201 ? -22.151 10.518 9.605 1.00 60.16 201 LYS A O 1
ATOM 1611 N N . ASN A 1 202 ? -23.751 12.059 9.206 1.00 54.22 202 ASN A N 1
ATOM 1612 C CA . ASN A 1 202 ? -24.674 11.809 10.333 1.00 54.22 202 ASN A CA 1
ATOM 1613 C C . ASN A 1 202 ? -24.022 11.583 11.710 1.00 54.22 202 ASN A C 1
ATOM 1615 O O . ASN A 1 202 ? -24.429 10.707 12.474 1.00 54.22 202 ASN A O 1
ATOM 1619 N N . VAL A 1 203 ? -23.028 12.402 12.052 1.00 62.31 203 VAL A N 1
ATOM 1620 C CA . VAL A 1 203 ? -22.412 12.395 13.382 1.00 62.31 203 VAL A CA 1
ATOM 1621 C C . VAL A 1 203 ? -23.162 13.387 14.273 1.00 62.31 203 VAL A C 1
ATOM 1623 O O . VAL A 1 203 ? -23.082 14.594 14.049 1.00 62.31 203 VAL A O 1
ATOM 1626 N N . SER A 1 204 ? -23.900 12.896 15.276 1.00 65.94 204 SER A N 1
ATOM 1627 C CA . SER A 1 204 ? -24.556 13.769 16.261 1.00 65.94 204 SER A CA 1
ATOM 1628 C C . SER A 1 204 ? -23.518 14.615 17.009 1.00 65.94 204 SER A C 1
ATOM 1630 O O . SER A 1 204 ? -22.360 14.205 17.155 1.00 65.94 204 SER A O 1
ATOM 1632 N N . ASP A 1 205 ? -23.910 15.786 17.518 1.00 65.94 205 ASP A N 1
ATOM 1633 C CA . ASP A 1 205 ? -22.989 16.670 18.253 1.00 65.94 205 ASP A CA 1
ATOM 1634 C C . ASP A 1 205 ? -22.354 15.979 19.466 1.00 65.94 205 ASP A C 1
ATOM 1636 O O . ASP A 1 205 ? -21.210 16.242 19.835 1.00 65.94 205 ASP A O 1
ATOM 1640 N N . GLU A 1 206 ? -23.043 14.990 20.028 1.00 61.06 206 GLU A N 1
ATOM 1641 C CA . GLU A 1 206 ? -22.501 14.156 21.089 1.00 61.06 206 GLU A CA 1
ATOM 1642 C C . GLU A 1 206 ? -21.410 13.178 20.617 1.00 61.06 206 GLU A C 1
ATOM 1644 O O . GLU A 1 206 ? -20.500 12.855 21.384 1.00 61.06 206 GLU A O 1
ATOM 1649 N N . THR A 1 207 ? -21.476 12.667 19.382 1.00 63.84 207 THR A N 1
ATOM 1650 C CA . THR A 1 207 ? -20.453 11.761 18.831 1.00 63.84 207 THR A CA 1
ATOM 1651 C C . THR A 1 207 ? -19.164 12.511 18.492 1.00 63.84 207 THR A C 1
ATOM 1653 O O . THR A 1 207 ? -18.081 11.942 18.666 1.00 63.84 207 THR A O 1
ATOM 1656 N N . LYS A 1 208 ? -19.242 13.808 18.157 1.00 65.50 208 LYS A N 1
ATOM 1657 C CA . LYS A 1 208 ? -18.064 14.686 17.986 1.00 65.50 208 LYS A CA 1
ATOM 1658 C C . LYS A 1 208 ? -17.192 14.768 19.252 1.00 65.50 208 LYS A C 1
ATOM 1660 O O . LYS A 1 208 ? -15.979 14.936 19.159 1.00 65.50 208 LYS A O 1
ATOM 1665 N N . ASN A 1 209 ? -17.779 14.575 20.435 1.00 69.19 209 ASN A N 1
ATOM 1666 C CA . ASN A 1 209 ? -17.063 14.610 21.718 1.00 69.19 209 ASN A CA 1
ATOM 1667 C C . ASN A 1 209 ? -16.503 13.241 22.159 1.00 69.19 209 ASN A C 1
ATOM 1669 O O . ASN A 1 209 ? -15.760 13.144 23.148 1.00 69.19 209 ASN A O 1
ATOM 1673 N N . SER A 1 210 ? -16.823 12.168 21.427 1.00 69.69 210 SER A N 1
ATOM 1674 C CA . SER A 1 210 ? -16.384 10.812 21.762 1.00 69.69 210 SER A CA 1
ATOM 1675 C C . SER A 1 210 ? -14.857 10.638 21.630 1.00 69.69 210 SER A C 1
ATOM 1677 O O . SER A 1 210 ? -14.216 11.288 20.796 1.00 69.69 210 SER A O 1
ATOM 1679 N N . PRO A 1 211 ? -14.233 9.740 22.420 1.00 70.31 211 PRO A N 1
ATOM 1680 C CA . PRO A 1 211 ? -12.820 9.390 22.249 1.00 70.31 211 PRO A CA 1
ATOM 1681 C C . PRO A 1 211 ? -12.496 8.855 20.844 1.00 70.31 211 PRO A C 1
ATOM 1683 O O . PRO A 1 211 ? -11.426 9.137 20.313 1.00 7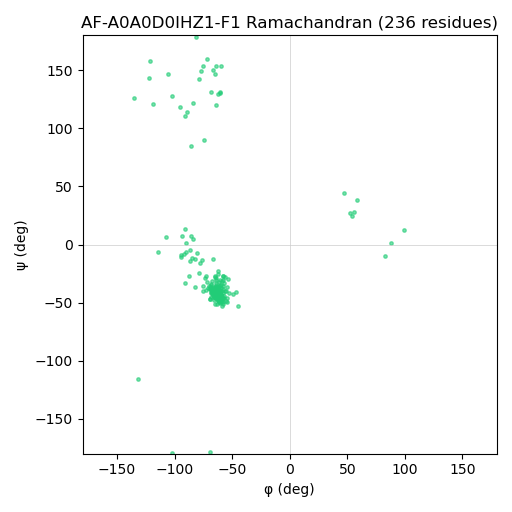0.31 211 PRO A O 1
ATOM 1686 N N . MET A 1 212 ? -13.439 8.139 20.219 1.00 71.19 212 MET A N 1
ATOM 1687 C CA . MET A 1 212 ? -13.287 7.579 18.872 1.00 71.19 212 MET A CA 1
ATOM 1688 C C . MET A 1 212 ? -13.186 8.675 17.801 1.00 71.19 212 MET A C 1
ATOM 1690 O O . MET A 1 212 ? -12.292 8.620 16.961 1.00 71.19 212 MET A O 1
ATOM 1694 N N . TYR A 1 213 ? -14.042 9.703 17.859 1.00 76.69 213 TYR A N 1
ATOM 1695 C CA . TYR A 1 213 ? -13.982 10.834 16.924 1.00 76.69 213 TYR A CA 1
ATOM 1696 C C .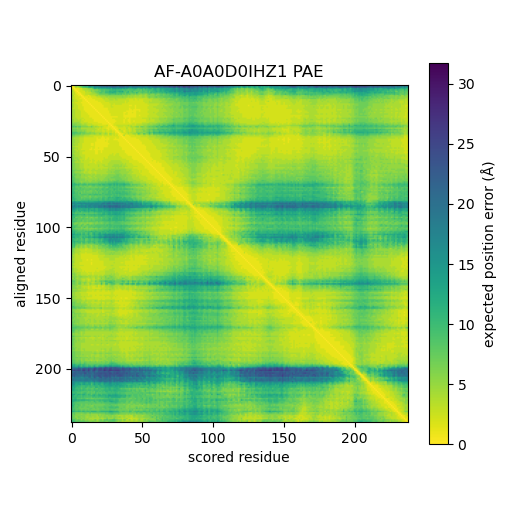 TYR A 1 213 ? -12.683 11.633 17.082 1.00 76.69 213 TYR A C 1
ATOM 1698 O O . TYR A 1 213 ? -12.046 12.000 16.096 1.00 76.69 213 TYR A O 1
ATOM 1706 N N . ARG A 1 214 ? -12.226 11.841 18.326 1.00 78.81 214 ARG A N 1
ATOM 1707 C CA . ARG A 1 214 ? -10.922 12.472 18.585 1.00 78.81 214 ARG A CA 1
ATOM 1708 C C . ARG A 1 214 ? -9.762 11.665 18.000 1.00 78.81 214 ARG A C 1
ATOM 1710 O O . ARG A 1 214 ? -8.880 12.257 17.386 1.00 78.81 214 ARG A O 1
ATOM 1717 N N . GLN A 1 215 ? -9.778 10.338 18.136 1.00 78.50 215 GLN A N 1
ATOM 1718 C CA . GLN A 1 215 ? -8.759 9.471 17.540 1.00 78.50 215 GLN A CA 1
ATOM 1719 C C . GLN A 1 215 ? -8.765 9.550 16.004 1.00 78.50 215 GLN A C 1
ATOM 1721 O O . GLN A 1 215 ? -7.699 9.672 15.404 1.00 78.50 215 GLN A O 1
ATOM 1726 N N . GLN A 1 216 ? -9.943 9.552 15.369 1.00 77.81 216 GLN A N 1
ATOM 1727 C CA . GLN A 1 216 ? -10.064 9.733 13.914 1.00 77.81 216 GLN A CA 1
ATOM 1728 C C . GLN A 1 216 ? -9.544 11.102 13.458 1.00 77.81 216 GLN A C 1
ATOM 1730 O O . GLN A 1 216 ? -8.790 11.184 12.489 1.00 77.81 216 GLN A O 1
ATOM 1735 N N . LYS A 1 217 ? -9.869 12.172 14.194 1.00 81.19 217 LYS A N 1
ATOM 1736 C CA . LYS A 1 217 ? -9.363 13.520 13.908 1.00 81.19 217 LYS A CA 1
ATOM 1737 C C . LYS A 1 217 ? -7.840 13.597 14.017 1.00 81.19 217 LYS A C 1
ATOM 1739 O O . LYS A 1 217 ? -7.216 14.235 13.183 1.00 81.19 217 LYS A O 1
ATOM 1744 N N . ILE A 1 218 ? -7.231 12.951 15.012 1.00 85.12 218 ILE A N 1
ATOM 1745 C CA . ILE A 1 218 ? -5.765 12.878 15.127 1.00 85.12 218 ILE A CA 1
ATOM 1746 C C . ILE A 1 218 ? -5.175 12.143 13.919 1.00 85.12 218 ILE A C 1
ATOM 1748 O O . ILE A 1 218 ? -4.216 12.620 13.314 1.00 85.12 218 ILE A O 1
ATOM 1752 N N . LEU A 1 219 ? -5.777 11.015 13.532 1.00 82.06 219 LEU A N 1
ATOM 1753 C CA . LEU A 1 219 ? -5.317 10.223 12.396 1.00 82.06 219 LEU A CA 1
ATOM 1754 C C . LEU A 1 219 ? -5.326 11.027 11.083 1.00 82.06 219 LEU A C 1
ATOM 1756 O O . LEU A 1 219 ? -4.407 10.868 10.283 1.00 82.06 219 LEU A O 1
ATOM 1760 N N . LEU A 1 220 ? -6.291 11.939 10.897 1.00 82.19 220 LEU A N 1
ATOM 1761 C CA . LEU A 1 220 ? -6.349 12.857 9.749 1.00 82.19 220 LEU A CA 1
ATOM 1762 C C . LEU A 1 220 ? -5.063 13.680 9.573 1.00 82.19 220 LEU A C 1
ATOM 1764 O O . LEU A 1 220 ? -4.656 13.918 8.442 1.00 82.19 220 LEU A O 1
ATOM 1768 N N . TYR A 1 221 ? -4.425 14.101 10.669 1.00 82.25 221 TYR A N 1
ATOM 1769 C CA . TYR A 1 221 ? -3.188 14.890 10.627 1.00 82.25 221 TYR A CA 1
ATOM 1770 C C . TYR A 1 221 ? -1.927 14.020 10.562 1.00 82.25 221 TYR A C 1
ATOM 1772 O O . TYR A 1 221 ? -0.918 14.449 10.011 1.00 82.25 221 TYR A O 1
ATOM 1780 N N . ILE A 1 222 ? -1.977 12.789 11.084 1.00 85.81 222 ILE A N 1
ATOM 1781 C CA . ILE A 1 222 ? -0.839 11.855 11.051 1.00 85.81 222 ILE A CA 1
ATOM 1782 C C . ILE A 1 222 ? -0.653 11.243 9.657 1.00 85.81 222 ILE A C 1
ATOM 1784 O O . ILE A 1 222 ? 0.474 11.077 9.196 1.00 85.81 222 ILE A O 1
ATOM 1788 N N . ILE A 1 223 ? -1.750 10.904 8.977 1.00 82.25 223 ILE A N 1
ATOM 1789 C CA . ILE A 1 223 ? -1.728 10.234 7.669 1.00 82.25 223 ILE A CA 1
ATOM 1790 C C . ILE A 1 223 ? -0.904 10.999 6.612 1.00 82.25 223 ILE A C 1
ATOM 1792 O O . ILE A 1 223 ? -0.070 10.362 5.967 1.00 82.25 223 ILE A O 1
ATOM 1796 N N . PRO A 1 224 ? -1.080 12.324 6.419 1.00 82.56 224 PRO A N 1
ATOM 1797 C CA . PRO A 1 224 ? -0.283 13.085 5.462 1.00 82.56 224 PRO A CA 1
ATOM 1798 C C . PRO A 1 224 ? 1.217 12.966 5.720 1.00 82.56 224 PRO A C 1
ATOM 1800 O O . PRO A 1 224 ? 1.990 12.785 4.786 1.00 82.56 224 PRO A O 1
ATOM 1803 N N . PHE A 1 225 ? 1.622 12.989 6.990 1.00 84.50 225 PHE A N 1
ATOM 1804 C CA . PHE A 1 225 ? 3.019 12.823 7.365 1.00 84.50 225 PHE A CA 1
ATOM 1805 C C . PHE A 1 225 ? 3.527 11.427 6.999 1.00 84.50 225 PHE A C 1
ATOM 1807 O O . PHE A 1 225 ? 4.571 11.313 6.370 1.00 84.50 225 PHE A O 1
ATOM 1814 N N . ALA A 1 226 ? 2.762 10.369 7.291 1.00 83.50 226 ALA A N 1
ATOM 1815 C CA . ALA A 1 226 ? 3.141 8.999 6.936 1.00 83.50 226 ALA A CA 1
ATOM 1816 C C . ALA A 1 226 ? 3.361 8.806 5.419 1.00 83.50 226 ALA A C 1
ATOM 1818 O O . ALA A 1 226 ? 4.300 8.115 5.025 1.00 83.50 226 ALA A O 1
ATOM 1819 N N . PHE A 1 227 ? 2.549 9.446 4.570 1.00 82.94 227 PHE A N 1
ATOM 1820 C CA . PHE A 1 227 ? 2.719 9.384 3.112 1.00 82.94 227 PHE A CA 1
ATOM 1821 C C . PHE A 1 227 ? 3.913 10.188 2.587 1.00 82.94 227 PHE A C 1
ATOM 1823 O O . PHE A 1 227 ? 4.496 9.826 1.568 1.00 82.94 227 PHE A O 1
ATOM 1830 N N . LEU A 1 228 ? 4.336 11.243 3.286 1.00 83.88 228 LEU A N 1
ATOM 1831 C CA . LEU A 1 228 ? 5.579 11.931 2.929 1.00 83.88 228 LEU A CA 1
ATOM 1832 C C . LEU A 1 228 ? 6.789 10.999 3.090 1.00 83.88 228 LEU A C 1
ATOM 1834 O O . LEU A 1 228 ? 7.643 10.958 2.209 1.00 83.88 228 LEU A O 1
ATOM 1838 N N . PHE A 1 229 ? 6.833 10.182 4.151 1.00 84.00 229 PHE A N 1
ATOM 1839 C CA . PHE A 1 229 ? 7.886 9.164 4.301 1.00 84.00 229 PHE A CA 1
ATOM 1840 C C . PHE A 1 229 ? 7.766 8.043 3.274 1.00 84.00 229 PHE A C 1
ATOM 1842 O O . PHE A 1 229 ? 8.787 7.529 2.823 1.00 84.00 229 PHE A O 1
ATOM 1849 N N . SER A 1 230 ? 6.545 7.671 2.879 1.00 81.44 230 SER A N 1
ATOM 1850 C CA . SER A 1 230 ? 6.351 6.573 1.933 1.00 81.44 230 SER A CA 1
ATOM 1851 C C . SER A 1 230 ? 7.010 6.862 0.579 1.00 81.44 230 SER A C 1
ATOM 1853 O O . SER A 1 230 ? 7.633 5.966 0.019 1.00 81.44 230 SER A O 1
ATOM 1855 N N . GLY A 1 231 ? 6.958 8.107 0.089 1.00 76.50 231 GLY A N 1
ATOM 1856 C CA . GLY A 1 231 ? 7.625 8.504 -1.162 1.00 76.50 231 GLY A CA 1
ATOM 1857 C C . GLY A 1 231 ? 9.158 8.420 -1.113 1.00 76.50 231 GLY A C 1
ATOM 1858 O O . GLY A 1 231 ? 9.804 8.183 -2.132 1.00 76.50 231 GLY A O 1
ATOM 1859 N N . VAL A 1 232 ? 9.749 8.556 0.078 1.00 83.62 232 VAL A N 1
ATOM 1860 C CA . VAL A 1 232 ? 11.195 8.385 0.306 1.00 83.62 232 VAL A CA 1
ATOM 1861 C C . VAL A 1 232 ? 11.581 6.906 0.283 1.00 83.62 232 VAL A C 1
ATOM 1863 O O . VAL A 1 232 ? 12.650 6.546 -0.204 1.00 83.62 232 VAL A O 1
ATOM 1866 N N . THR A 1 233 ? 10.712 6.033 0.796 1.00 82.56 233 THR A N 1
ATOM 1867 C CA . THR A 1 233 ? 11.021 4.607 0.968 1.00 82.56 233 THR A CA 1
ATOM 1868 C C . THR A 1 233 ? 10.646 3.735 -0.225 1.00 82.56 233 THR A C 1
ATOM 1870 O O . THR A 1 233 ? 11.309 2.728 -0.470 1.00 82.56 233 THR A O 1
ATOM 1873 N N . PHE A 1 234 ? 9.571 4.072 -0.936 1.00 87.25 234 PHE A N 1
ATOM 1874 C CA . PHE A 1 234 ? 8.985 3.214 -1.964 1.00 87.25 234 PHE A CA 1
ATOM 1875 C C . PHE A 1 234 ? 9.285 3.717 -3.383 1.00 87.25 234 PHE A C 1
ATOM 1877 O O . PHE A 1 234 ? 9.405 4.925 -3.592 1.00 87.25 234 PHE A O 1
ATOM 1884 N N . PRO A 1 235 ? 9.448 2.798 -4.353 1.00 88.50 235 PRO A N 1
ATOM 1885 C CA . PRO A 1 235 ? 9.699 3.155 -5.746 1.00 88.50 235 PRO A CA 1
ATOM 1886 C C . PRO A 1 235 ? 8.445 3.733 -6.413 1.00 88.50 235 PRO A C 1
ATOM 1888 O O . PRO A 1 235 ? 7.334 3.442 -5.987 1.00 88.50 235 PRO A O 1
ATOM 1891 N N . LEU A 1 236 ? 8.623 4.466 -7.515 1.00 87.19 236 LEU A N 1
ATOM 1892 C CA . LEU A 1 236 ? 7.550 5.080 -8.312 1.00 87.19 236 LEU A CA 1
ATOM 1893 C C . LEU A 1 236 ? 6.461 4.098 -8.765 1.00 87.19 236 LEU A C 1
ATOM 1895 O O . LEU A 1 236 ? 5.311 4.488 -8.945 1.00 87.19 236 LEU A O 1
ATOM 1899 N N . ALA A 1 237 ? 6.812 2.829 -8.955 1.00 85.19 237 ALA A N 1
ATOM 1900 C CA . ALA A 1 237 ? 5.867 1.777 -9.303 1.00 85.19 237 ALA A CA 1
ATOM 1901 C C . ALA A 1 237 ? 4.834 1.438 -8.201 1.00 85.19 237 ALA A C 1
ATOM 1903 O O . ALA A 1 237 ? 3.901 0.685 -8.484 1.00 85.19 237 ALA A O 1
ATOM 1904 N N . LEU A 1 238 ? 5.009 1.919 -6.962 1.00 82.62 238 LEU A N 1
ATOM 1905 C CA . LEU A 1 238 ? 4.226 1.535 -5.779 1.00 82.62 238 LEU A CA 1
ATOM 1906 C C . LEU A 1 238 ? 3.486 2.722 -5.148 1.00 82.62 238 LEU A C 1
ATOM 1908 O O . LEU A 1 238 ? 2.309 2.515 -4.770 1.00 82.62 238 LEU A O 1
#

Secondary structure (DSSP, 8-state):
--HHHHHHHHHHHHHHHHHHHHHHHHHHTT--TT-HHHHHHHHHHHHHHHHHHHHHHHHHHHHHHHHHHHTHHHHHHHHHHTTT--SHHHHHHHHHHHHHHHHHTT--GGGGGHHHHHHHHHHHHHHHHHHHHHTT---SSS--HHHHHHHHH-EETTEETT--HHHHHHTT-HHHHHHHHHHHHHHHHHHHHHHHHHHHSS--HHHHTSHHHHHHHHHHHHHHHHHHHHHHHS-TT-

Radius of gyration: 22.61 Å; Cα contacts (8 Å, |Δi|>4): 221; chains: 1; bounding box: 47×35×69 Å

InterPro domains:
  IPR001708 Membrane insertase YidC/ALB3/OXA1/COX18 [PTHR12428] (20-238)
  IPR028055 Membrane insertase YidC/Oxa/ALB, C-terminal [PF02096] (36-238)
  IPR028055 Membrane insertase YidC/Oxa/ALB, C-terminal [TIGR03592] (38-238)
  IPR047196 Membrane insertase YidC/ALB, C-terminal [cd20070] (41-238)

Sequence (238 aa):
MNFFETILWPLRWLVEVVLVLWHQLFTAIGMDTAGGATWVLSIIGLVIVVRSALIPVTVRQIKSQRRMMDIQPEMKKVQAKYKGKKDQFSREAMSRETMALYKKHGTNPFASCLPILIQMPIFFSLFYVLRKASENTVGIGLMNRELTDSFNQATIFGAPLKMNFTQGWESQNWVVVGLLGAIVILMIASQFFTQLQIMSKNVSDETKNSPMYRQQKILLYIIPFAFLFSGVTFPLAL

Mean predicted aligned error: 6.66 Å

Organism: NCBI:txid55969

Foldseek 3Di:
DDPLCVVLVVLLQVLLVQLVVQLVVCVVVPDDSLALVSNLRSLVSSVVVVVVVCVVLVVVLVVLVVLVVVCVVVLVVLCVVLPPPDDPVSVVVSVVVVVVSCVVSVHDPCSNCVVVVVVVSNVVSVQVCLQCLCVCHAGPHDRDSVSSVSLNSYDDVNHRQQDFCVRCVVVVVVVQNVLLVVVLVVVLVVVLVVLCVVLVPPQPPVNCPDPVVVVSVVVNVVVSVVSVVVRRVGGNSD